Protein AF-C6ZQU9-F1 (afdb_monomer_lite)

Organism: Ochlerotatus triseriatus (NCBI:txid7162)

Radius of gyration: 32.62 Å; chains: 1; bounding box: 79×59×92 Å

Secondary structure (DSSP, 8-state):
-HHHHHHHHHHHHHGGGT----HHHHHHHHHHHHHHHHHHHHHHHHHHHHHHHHHHHHHHHHHHHHHHHHHHHHHHHHHH-TTS---HHHHHHHHHHHHHHHHHHHHHHHHHHHHHHHHIIIIIHHHHHHHHHHHHHHHHHHHTTTSHHHHHHGGGGHHHHHHHHHHHHHHHHHHHHHHHHHHHHHHHHHHHHHHHHHHHHGGGGS-TT-HHHHHHHHHHHHHHHHHHHHHHHGGGHHHHHHHHHHHHHHHHHHHHHHHHHHHHHHHHHHHHHT-

Structure (mmCIF, N/CA/C/O backbone):
data_AF-C6ZQU9-F1
#
_entry.id   AF-C6ZQU9-F1
#
loop_
_atom_site.group_PDB
_atom_site.id
_atom_site.type_symbol
_atom_site.label_atom_id
_atom_site.label_alt_id
_atom_site.label_comp_id
_atom_site.label_asym_id
_atom_site.label_entity_id
_atom_site.label_seq_id
_atom_site.pdbx_PDB_ins_code
_atom_site.Cartn_x
_atom_site.Cartn_y
_atom_site.Cartn_z
_atom_site.occupancy
_atom_site.B_iso_or_equiv
_atom_site.auth_seq_id
_atom_site.auth_comp_id
_atom_site.auth_asym_id
_atom_site.auth_atom_id
_atom_site.pdbx_PDB_model_num
ATOM 1 N N . MET A 1 1 ? -46.127 -43.483 48.209 1.00 42.41 1 MET A N 1
ATOM 2 C CA . MET A 1 1 ? -46.012 -42.694 46.961 1.00 42.41 1 MET A CA 1
ATOM 3 C C . MET A 1 1 ? -46.093 -41.177 47.184 1.00 42.41 1 MET A C 1
ATOM 5 O O . MET A 1 1 ? -45.609 -40.449 46.333 1.00 42.41 1 MET A O 1
ATOM 9 N N . GLU A 1 2 ? -46.556 -40.678 48.338 1.00 40.47 2 GLU A N 1
ATOM 10 C CA . GLU A 1 2 ? -46.664 -39.224 48.602 1.00 40.47 2 GLU A CA 1
ATOM 11 C C . GLU A 1 2 ? -45.340 -38.493 48.907 1.00 40.47 2 GLU A C 1
ATOM 13 O O . GLU A 1 2 ? -45.228 -37.298 48.658 1.00 40.47 2 GLU A O 1
ATOM 18 N N . LYS A 1 3 ? -44.293 -39.185 49.380 1.00 39.16 3 LYS A N 1
ATOM 19 C CA . LYS A 1 3 ? -43.008 -38.532 49.711 1.00 39.16 3 LYS A CA 1
ATOM 20 C C . LYS A 1 3 ? -42.138 -38.180 48.495 1.00 39.16 3 LYS A C 1
ATOM 22 O O . LYS A 1 3 ? -41.316 -37.278 48.595 1.00 39.16 3 LYS A O 1
ATOM 27 N N . LEU A 1 4 ? -42.326 -38.840 47.346 1.00 38.38 4 LEU A N 1
ATOM 28 C CA . LEU A 1 4 ? -41.535 -38.555 46.137 1.00 38.38 4 LEU A CA 1
ATOM 29 C C . LEU A 1 4 ? -42.023 -37.304 45.387 1.00 38.38 4 LEU A C 1
ATOM 31 O O . LEU A 1 4 ? -41.229 -36.637 44.734 1.00 38.38 4 LEU A O 1
ATOM 35 N N . HIS A 1 5 ? -43.311 -36.966 45.501 1.00 34.09 5 HIS A N 1
ATOM 36 C CA . HIS A 1 5 ? -43.886 -35.809 44.807 1.00 34.09 5 HIS A CA 1
ATOM 37 C C . HIS A 1 5 ? -43.575 -34.490 45.531 1.00 34.09 5 HIS A C 1
ATOM 39 O O . HIS A 1 5 ? -43.343 -33.479 44.874 1.00 34.09 5 HIS A O 1
ATOM 45 N N . LEU A 1 6 ? -43.456 -34.506 46.867 1.00 38.72 6 LEU A N 1
ATOM 46 C CA . LEU A 1 6 ? -43.019 -33.326 47.624 1.00 38.72 6 LEU A CA 1
ATOM 47 C C . LEU A 1 6 ? -41.553 -32.963 47.344 1.00 38.72 6 LEU A C 1
ATOM 49 O O . LEU A 1 6 ? -41.235 -31.788 47.220 1.00 38.72 6 LEU A O 1
ATOM 53 N N . ILE A 1 7 ? -40.666 -33.954 47.202 1.00 47.09 7 ILE A N 1
ATOM 54 C CA . ILE A 1 7 ? -39.235 -33.713 46.949 1.00 47.09 7 ILE A CA 1
ATOM 55 C C . ILE A 1 7 ? -39.007 -33.201 45.519 1.00 47.09 7 ILE A C 1
ATOM 57 O O . ILE A 1 7 ? -38.165 -32.333 45.320 1.00 47.09 7 ILE A O 1
ATOM 61 N N . ALA A 1 8 ? -39.795 -33.652 44.537 1.00 43.72 8 ALA A N 1
ATOM 62 C CA . ALA A 1 8 ? -39.733 -33.125 43.172 1.00 43.72 8 ALA A CA 1
ATOM 63 C C . ALA A 1 8 ? -40.262 -31.679 43.071 1.00 43.72 8 ALA A C 1
ATOM 65 O O . ALA A 1 8 ? -39.669 -30.867 42.362 1.00 43.72 8 ALA A O 1
ATOM 66 N N . LEU A 1 9 ? -41.311 -31.317 43.825 1.00 39.75 9 LEU A N 1
ATOM 67 C CA . LEU A 1 9 ? -41.789 -29.928 43.900 1.00 39.75 9 LEU A CA 1
ATOM 68 C C . LEU A 1 9 ? -40.849 -29.009 44.699 1.00 39.75 9 LEU A C 1
ATOM 70 O O . LEU A 1 9 ? -40.669 -27.860 44.312 1.00 39.75 9 LEU A O 1
ATOM 74 N N . LEU A 1 10 ? -40.202 -29.501 45.761 1.00 41.31 10 LEU A N 1
ATOM 75 C CA . LEU A 1 10 ? -39.168 -28.754 46.495 1.00 41.31 10 LEU A CA 1
ATOM 76 C C . LEU A 1 10 ? -37.858 -28.628 45.701 1.00 41.31 10 LEU A C 1
ATOM 78 O O . LEU A 1 10 ? -37.165 -27.622 45.838 1.00 41.31 10 LEU A O 1
ATOM 82 N N . ALA A 1 11 ? -37.539 -29.587 44.826 1.00 40.75 11 ALA A N 1
ATOM 83 C CA . ALA A 1 11 ? -36.436 -29.483 43.870 1.00 40.75 11 ALA A CA 1
ATOM 84 C C . ALA A 1 11 ? -36.749 -28.462 42.763 1.00 40.75 11 ALA A C 1
ATOM 86 O O . ALA A 1 11 ? -35.915 -27.622 42.454 1.00 40.75 11 ALA A O 1
ATOM 87 N N . LEU A 1 12 ? -37.975 -28.436 42.232 1.00 41.38 12 LEU A N 1
ATOM 88 C CA . LEU A 1 12 ? -38.395 -27.411 41.267 1.00 41.38 12 LEU A CA 1
ATOM 89 C C . LEU A 1 12 ? -38.510 -26.013 41.901 1.00 41.38 12 LEU A C 1
ATOM 91 O O . LEU A 1 12 ? -38.207 -25.028 41.236 1.00 41.38 12 LEU A O 1
ATOM 95 N N . ALA A 1 13 ? -38.843 -25.922 43.194 1.00 38.16 13 ALA A N 1
ATOM 96 C CA . ALA A 1 13 ? -38.840 -24.666 43.946 1.00 38.16 13 ALA A CA 1
ATOM 97 C C . ALA A 1 13 ? -37.430 -24.204 44.379 1.00 38.16 13 ALA A C 1
ATOM 99 O O . ALA A 1 13 ? -37.223 -23.012 44.612 1.00 38.16 13 ALA A O 1
ATOM 100 N N . SER A 1 14 ? -36.442 -25.104 44.448 1.00 39.47 14 SER A N 1
ATOM 101 C CA . SER A 1 14 ? -35.031 -24.758 44.716 1.00 39.47 14 SER A CA 1
ATOM 102 C C . SER A 1 14 ? -34.197 -24.551 43.446 1.00 39.47 14 SER A C 1
ATOM 104 O O . SER A 1 14 ? -33.133 -23.938 43.506 1.00 39.47 14 SER A O 1
ATOM 106 N N . VAL A 1 15 ? -34.710 -24.948 42.278 1.00 38.06 15 VAL A N 1
ATOM 107 C CA . VAL A 1 15 ? -34.162 -24.560 40.966 1.00 38.06 15 VAL A CA 1
ATOM 108 C C . VAL A 1 15 ? -34.612 -23.146 40.555 1.00 38.06 15 VAL A C 1
ATOM 110 O O . VAL A 1 15 ? -33.972 -22.521 39.712 1.00 38.06 15 VAL A O 1
ATOM 113 N N . SER A 1 16 ? -35.613 -22.557 41.225 1.00 38.09 16 SER A N 1
ATOM 114 C CA . SER A 1 16 ? -36.056 -21.166 40.988 1.00 38.09 16 SER A CA 1
ATOM 115 C C . SER A 1 16 ? -35.016 -20.079 41.298 1.00 38.09 16 SER A C 1
ATOM 117 O O . SER A 1 16 ? -35.310 -18.903 41.115 1.00 38.09 16 SER A O 1
ATOM 119 N N . VAL A 1 17 ? -33.822 -20.433 41.786 1.00 40.97 17 VAL A N 1
ATOM 120 C CA . VAL A 1 17 ? -32.793 -19.462 42.204 1.00 40.97 17 VAL A CA 1
ATOM 121 C C . VAL A 1 17 ? -31.466 -19.641 41.450 1.00 40.97 17 VAL A C 1
ATOM 123 O O . VAL A 1 17 ? -30.570 -18.817 41.582 1.00 40.97 17 VAL A O 1
ATOM 126 N N . THR A 1 18 ? -31.323 -20.665 40.601 1.00 39.03 18 THR A N 1
ATOM 127 C CA . THR A 1 18 ? -30.064 -20.932 39.865 1.00 39.03 18 THR A CA 1
ATOM 128 C C . THR A 1 18 ? -30.119 -20.637 38.368 1.00 39.03 18 THR A C 1
ATOM 130 O O . THR A 1 18 ? -29.107 -20.755 37.687 1.00 39.03 18 THR A O 1
ATOM 133 N N . LEU A 1 19 ? -31.254 -20.147 37.861 1.00 42.84 19 LEU A N 1
ATOM 134 C CA . LEU A 1 19 ? -31.335 -19.459 36.566 1.00 42.84 19 LEU A CA 1
ATOM 135 C C . LEU A 1 19 ? -31.443 -17.939 36.733 1.00 42.84 19 LEU A C 1
ATOM 137 O O . LEU A 1 19 ? -31.965 -17.242 35.865 1.00 42.84 19 LEU A O 1
ATOM 141 N N . ALA A 1 20 ? -30.867 -17.396 37.808 1.00 44.97 20 ALA A N 1
ATOM 142 C CA . ALA A 1 20 ? -30.172 -16.134 37.632 1.00 44.97 20 ALA A CA 1
ATOM 143 C C . ALA A 1 20 ? -29.056 -16.435 36.622 1.00 44.97 20 ALA A C 1
ATOM 145 O O . ALA A 1 20 ? -27.985 -16.898 37.007 1.00 44.97 20 ALA A O 1
ATOM 146 N N . LEU A 1 21 ? -29.329 -16.260 35.317 1.00 51.91 21 LEU A N 1
ATOM 147 C CA . LEU A 1 21 ? -28.260 -15.949 34.375 1.00 51.91 21 LEU A CA 1
ATOM 148 C C . LEU A 1 21 ? -27.442 -14.899 35.105 1.00 51.91 21 LEU A C 1
ATOM 150 O O . LEU A 1 21 ? -27.986 -13.839 35.422 1.00 51.91 21 LEU A O 1
ATOM 154 N N . ASP A 1 22 ? -26.220 -15.255 35.482 1.00 62.59 22 ASP A N 1
ATOM 155 C CA . ASP A 1 22 ? -25.356 -14.379 36.245 1.00 62.59 22 ASP A CA 1
ATOM 156 C C . ASP A 1 22 ? -25.045 -13.196 35.325 1.00 62.59 22 ASP A C 1
ATOM 158 O O . ASP A 1 22 ? -24.146 -13.231 34.489 1.00 62.59 22 ASP A O 1
ATOM 162 N N . TRP A 1 23 ? -25.919 -12.190 35.350 1.00 63.41 23 TRP A N 1
ATOM 163 C CA . TRP A 1 23 ? -25.916 -11.056 34.433 1.00 63.41 23 TRP A CA 1
ATOM 164 C C . TRP A 1 23 ? -24.636 -10.247 34.639 1.00 63.41 23 TRP A C 1
ATOM 166 O O . TRP A 1 23 ? -24.164 -9.574 33.722 1.00 63.41 23 TRP A O 1
ATOM 176 N N . TYR A 1 24 ? -24.038 -10.364 35.827 1.00 66.81 24 TYR A N 1
ATOM 177 C CA . TYR A 1 24 ? -22.717 -9.858 36.136 1.00 66.81 24 TYR A CA 1
ATOM 178 C C . TYR A 1 24 ? -21.680 -10.576 35.274 1.00 66.81 24 TYR A C 1
ATOM 180 O O . TYR A 1 24 ? -20.931 -9.923 34.551 1.00 66.81 24 TYR A O 1
ATOM 188 N N . ALA A 1 25 ? -21.704 -11.911 35.246 1.00 71.25 25 ALA A N 1
ATOM 189 C CA . ALA A 1 25 ? -20.849 -12.699 34.364 1.00 71.25 25 ALA A CA 1
ATOM 190 C C . ALA A 1 25 ? -21.124 -12.419 32.874 1.00 71.25 25 ALA A C 1
ATOM 192 O O . ALA A 1 25 ? -20.180 -12.305 32.097 1.00 71.25 25 ALA A O 1
ATOM 193 N N . LEU A 1 26 ? -22.386 -12.232 32.465 1.00 71.56 26 LEU A N 1
ATOM 194 C CA . LEU A 1 26 ? -22.748 -11.887 31.082 1.00 71.56 26 LEU A CA 1
ATOM 195 C C . LEU A 1 26 ? -22.224 -10.500 30.675 1.00 71.56 26 LEU A C 1
ATOM 197 O O . LEU A 1 26 ? -21.652 -10.339 29.600 1.00 71.56 26 LEU A O 1
ATOM 201 N N . SER A 1 27 ? -22.400 -9.490 31.529 1.00 70.94 27 SER A N 1
ATOM 202 C CA . SER A 1 27 ? -21.937 -8.123 31.267 1.00 70.94 27 SER A CA 1
ATOM 203 C C . SER A 1 27 ? -20.410 -8.033 31.262 1.00 70.94 27 SER A C 1
ATOM 205 O O . SER A 1 27 ? -19.850 -7.409 30.359 1.00 70.94 27 SER A O 1
ATOM 207 N N . GLN A 1 28 ? -19.727 -8.726 32.180 1.00 75.50 28 GLN A N 1
ATOM 208 C CA . GLN A 1 28 ? -18.269 -8.850 32.160 1.00 75.50 28 GLN A CA 1
ATOM 209 C C . GLN A 1 28 ? -17.763 -9.592 30.925 1.00 75.50 28 GLN A C 1
ATOM 211 O O . GLN A 1 28 ? -16.807 -9.134 30.301 1.00 75.50 28 GLN A O 1
ATOM 216 N N . ALA A 1 29 ? -18.403 -10.697 30.535 1.00 76.50 29 ALA A N 1
ATOM 217 C CA . ALA A 1 29 ? -18.035 -11.431 29.327 1.00 76.50 29 ALA A CA 1
ATOM 218 C C . ALA A 1 29 ? -18.181 -10.553 28.077 1.00 76.50 29 ALA A C 1
ATOM 220 O O . ALA A 1 29 ? -17.281 -10.527 27.239 1.00 76.50 29 ALA A O 1
ATOM 221 N N . ASN A 1 30 ? -19.259 -9.770 27.986 1.00 76.19 30 ASN A N 1
ATOM 222 C CA . ASN A 1 30 ? -19.453 -8.820 26.893 1.00 76.19 30 ASN A CA 1
ATOM 223 C C . ASN A 1 30 ? -18.386 -7.714 26.915 1.00 76.19 30 ASN A C 1
ATOM 225 O O . ASN A 1 30 ? -17.848 -7.366 25.865 1.00 76.19 30 ASN A O 1
ATOM 229 N N . TYR A 1 31 ? -18.030 -7.188 28.095 1.00 76.25 31 TYR A N 1
ATOM 230 C CA . TYR A 1 31 ? -17.000 -6.152 28.225 1.00 76.25 31 TYR A CA 1
ATOM 231 C C . TYR A 1 31 ? -15.634 -6.680 27.770 1.00 76.25 31 TYR A C 1
ATOM 233 O O . TYR A 1 31 ? -14.962 -6.054 26.951 1.00 76.25 31 TYR A O 1
ATOM 241 N N . ALA A 1 32 ? -15.265 -7.881 28.220 1.00 79.75 32 ALA A N 1
ATOM 242 C CA . ALA A 1 32 ? -14.045 -8.561 27.800 1.00 79.75 32 ALA A CA 1
ATOM 243 C C . ALA A 1 32 ? -14.046 -8.878 26.295 1.00 79.75 32 ALA A C 1
ATOM 245 O O . ALA A 1 32 ? -13.026 -8.721 25.626 1.00 79.75 32 ALA A O 1
ATOM 246 N N . ALA A 1 33 ? -15.185 -9.286 25.731 1.00 78.69 33 ALA A N 1
ATOM 247 C CA . ALA A 1 33 ? -15.305 -9.555 24.304 1.00 78.69 33 ALA A CA 1
ATOM 248 C C . ALA A 1 33 ? -15.160 -8.284 23.457 1.00 78.69 33 ALA A C 1
ATOM 250 O O . ALA A 1 33 ? -14.537 -8.326 22.399 1.00 78.69 33 ALA A O 1
ATOM 251 N N . ILE A 1 34 ? -15.668 -7.147 23.935 1.00 76.19 34 ILE A N 1
ATOM 252 C CA . ILE A 1 34 ? -15.500 -5.847 23.275 1.00 76.19 34 ILE A CA 1
ATOM 253 C C . ILE A 1 34 ? -14.059 -5.356 23.389 1.00 76.19 34 ILE A C 1
ATOM 255 O O . ILE A 1 34 ? -13.504 -4.888 22.398 1.00 76.19 34 ILE A O 1
ATOM 259 N N . GLN A 1 35 ? -13.413 -5.524 24.545 1.00 78.50 35 GLN A N 1
ATOM 260 C CA . GLN A 1 35 ? -11.985 -5.233 24.698 1.00 78.50 35 GLN A CA 1
ATOM 261 C C . GLN A 1 35 ? -11.119 -6.094 23.769 1.00 78.50 35 GLN A C 1
ATOM 263 O O . GLN A 1 35 ? -10.216 -5.582 23.108 1.00 78.50 35 GLN A O 1
ATOM 268 N N . ASN A 1 36 ? -11.425 -7.387 23.655 1.00 82.81 36 ASN A N 1
ATOM 269 C CA . ASN A 1 36 ? -10.762 -8.267 22.696 1.00 82.81 36 ASN A CA 1
ATOM 270 C C . ASN A 1 36 ? -11.045 -7.841 21.249 1.00 82.81 36 ASN A C 1
ATOM 272 O O . ASN A 1 36 ? -10.124 -7.796 20.437 1.00 82.81 36 ASN A O 1
ATOM 276 N N . GLY A 1 37 ? -12.286 -7.464 20.935 1.00 77.94 37 GLY A N 1
ATOM 277 C CA . GLY A 1 37 ? -12.668 -6.918 19.634 1.00 77.94 37 GLY A CA 1
ATOM 278 C C . GLY A 1 37 ? -11.923 -5.625 19.288 1.00 77.94 37 GLY A C 1
ATOM 279 O O . GLY A 1 37 ? -11.504 -5.458 18.148 1.00 77.94 37 GLY A O 1
ATOM 280 N N . LEU A 1 38 ? -11.662 -4.749 20.266 1.00 77.62 38 LEU A N 1
ATOM 281 C CA . LEU A 1 38 ? -10.846 -3.541 20.094 1.00 77.62 38 LEU A CA 1
ATOM 282 C C . LEU A 1 38 ? -9.402 -3.882 19.744 1.00 77.62 38 LEU A C 1
ATOM 284 O O . LEU A 1 38 ? -8.843 -3.317 18.806 1.00 77.62 38 LEU A O 1
ATOM 288 N N . ALA A 1 39 ? -8.799 -4.810 20.489 1.00 82.12 39 ALA A N 1
ATOM 289 C CA . ALA A 1 39 ? -7.446 -5.268 20.204 1.00 82.12 39 ALA A CA 1
ATOM 290 C C . ALA A 1 39 ? -7.368 -5.872 18.793 1.00 82.12 39 ALA A C 1
ATOM 292 O O . ALA A 1 39 ? -6.439 -5.583 18.042 1.00 82.12 39 ALA A O 1
ATOM 293 N N . GLN A 1 40 ? -8.381 -6.644 18.397 1.00 82.12 40 GLN A N 1
ATOM 294 C CA . GLN A 1 40 ? -8.478 -7.238 17.066 1.00 82.12 40 GLN A CA 1
ATOM 295 C C . GLN A 1 40 ? -8.711 -6.203 15.957 1.00 82.12 40 GLN A C 1
ATOM 297 O O . GLN A 1 40 ? -8.072 -6.300 14.913 1.00 82.12 40 GLN A O 1
ATOM 302 N N . LEU A 1 41 ? -9.549 -5.186 16.179 1.00 80.06 41 LEU A N 1
ATOM 303 C CA . LEU A 1 41 ? -9.741 -4.057 15.262 1.00 80.06 41 LEU A CA 1
ATOM 304 C C . LEU A 1 41 ? -8.454 -3.260 15.077 1.00 80.06 41 LEU A C 1
ATOM 306 O O . LEU A 1 41 ? -8.058 -2.978 13.949 1.00 80.06 41 LEU A O 1
ATOM 310 N N . ASN A 1 42 ? -7.782 -2.926 16.179 1.00 81.94 42 ASN A N 1
ATOM 311 C CA . ASN A 1 42 ? -6.522 -2.197 16.141 1.00 81.94 42 ASN A CA 1
ATOM 312 C C . ASN A 1 42 ? -5.438 -3.009 15.416 1.00 81.94 42 ASN A C 1
ATOM 314 O O . ASN A 1 42 ? -4.693 -2.463 14.602 1.00 81.94 42 ASN A O 1
ATOM 318 N N . ASN A 1 43 ? -5.396 -4.325 15.642 1.00 83.25 43 ASN A N 1
ATOM 319 C CA . ASN A 1 43 ? -4.509 -5.231 14.918 1.00 83.25 43 ASN A CA 1
ATOM 320 C C . ASN A 1 43 ? -4.858 -5.304 13.426 1.00 83.25 43 ASN A C 1
ATOM 322 O O . ASN A 1 43 ? -3.956 -5.192 12.604 1.00 83.25 43 ASN A O 1
ATOM 326 N N . ALA A 1 44 ? -6.135 -5.440 13.055 1.00 80.75 44 ALA A N 1
ATOM 327 C CA . ALA A 1 44 ? -6.571 -5.486 11.657 1.00 80.75 44 ALA A CA 1
ATOM 328 C C . ALA A 1 44 ? -6.255 -4.176 10.919 1.00 80.75 44 ALA A C 1
ATOM 330 O O . ALA A 1 44 ? -5.743 -4.202 9.801 1.00 80.75 44 ALA A O 1
ATOM 331 N N . ALA A 1 45 ? -6.486 -3.032 11.563 1.00 79.19 45 ALA A N 1
ATOM 332 C CA . ALA A 1 45 ? -6.126 -1.727 11.024 1.00 79.19 45 ALA A CA 1
ATOM 333 C C . ALA A 1 45 ? -4.605 -1.555 10.895 1.00 79.19 45 ALA A C 1
ATOM 335 O O . ALA A 1 45 ? -4.122 -1.058 9.880 1.00 79.19 45 ALA A O 1
ATOM 336 N N . THR A 1 46 ? -3.835 -2.022 11.882 1.00 82.81 46 THR A N 1
ATOM 337 C CA . THR A 1 46 ? -2.366 -2.007 11.828 1.00 82.81 46 THR A CA 1
ATOM 338 C C . THR A 1 46 ? -1.844 -2.891 10.697 1.00 82.81 46 THR A C 1
ATOM 340 O O . THR A 1 46 ? -0.993 -2.449 9.932 1.00 82.81 46 THR A O 1
ATOM 343 N N . GLN A 1 47 ? -2.377 -4.106 10.546 1.00 82.00 47 GLN A N 1
ATOM 344 C CA . GLN A 1 47 ? -2.030 -5.025 9.458 1.00 82.00 47 GLN A CA 1
ATOM 345 C C . GLN A 1 47 ? -2.382 -4.439 8.093 1.00 82.00 47 GLN A C 1
ATOM 347 O O . GLN A 1 47 ? -1.598 -4.548 7.156 1.00 82.00 47 GLN A O 1
ATOM 352 N N . MET A 1 48 ? -3.530 -3.771 7.982 1.00 78.00 48 MET A N 1
ATOM 353 C CA . MET A 1 48 ? -3.893 -3.043 6.774 1.00 78.00 48 MET A CA 1
ATOM 354 C C . MET A 1 48 ? -2.891 -1.921 6.487 1.00 78.00 48 MET A C 1
ATOM 356 O O . MET A 1 48 ? -2.366 -1.866 5.381 1.00 78.00 48 MET A O 1
ATOM 360 N N . ASN A 1 49 ? -2.566 -1.077 7.470 1.00 78.69 49 ASN A N 1
ATOM 361 C CA . ASN A 1 49 ? -1.584 -0.002 7.310 1.00 78.69 49 ASN A CA 1
ATOM 362 C C . ASN A 1 49 ? -0.203 -0.534 6.893 1.00 78.69 49 ASN A C 1
ATOM 364 O O . ASN A 1 49 ? 0.409 -0.008 5.968 1.00 78.69 49 ASN A O 1
ATOM 368 N N . GLN A 1 50 ? 0.259 -1.616 7.522 1.00 82.81 50 GLN A N 1
ATOM 369 C CA . GLN A 1 50 ? 1.502 -2.292 7.152 1.00 82.81 50 GLN A CA 1
ATOM 370 C C . GLN A 1 50 ? 1.443 -2.843 5.727 1.00 82.81 50 GLN A C 1
ATOM 372 O O . GLN A 1 50 ? 2.347 -2.579 4.943 1.00 82.81 50 GLN A O 1
ATOM 377 N N . SER A 1 51 ? 0.362 -3.537 5.362 1.00 80.94 51 SER A N 1
ATOM 378 C CA . SER A 1 51 ? 0.185 -4.064 4.010 1.00 80.94 51 SER A CA 1
ATOM 379 C C . SER A 1 51 ? 0.167 -2.954 2.961 1.00 80.94 51 SER A C 1
ATOM 381 O O . SER A 1 51 ? 0.700 -3.163 1.876 1.00 80.94 51 SER A O 1
ATOM 383 N N . ILE A 1 52 ? -0.442 -1.798 3.246 1.00 75.75 52 ILE A N 1
ATOM 384 C CA . ILE A 1 52 ? -0.459 -0.643 2.336 1.00 75.75 52 ILE A CA 1
ATOM 385 C C . ILE A 1 52 ? 0.962 -0.138 2.106 1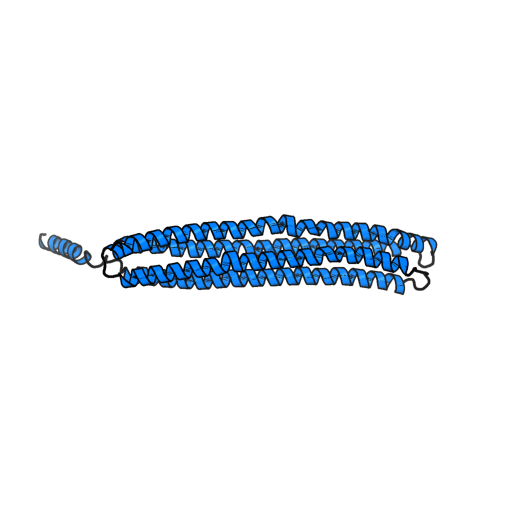.00 75.75 52 ILE A C 1
ATOM 387 O O . ILE A 1 52 ? 1.366 -0.004 0.954 1.00 75.75 52 ILE A O 1
ATOM 391 N N . ILE A 1 53 ? 1.708 0.112 3.187 1.00 80.19 53 ILE A N 1
ATOM 392 C CA . ILE A 1 53 ? 3.091 0.601 3.117 1.00 80.19 53 ILE A CA 1
ATOM 393 C C . ILE A 1 53 ? 3.956 -0.400 2.350 1.00 80.19 53 ILE A C 1
ATOM 395 O O . ILE A 1 53 ? 4.647 -0.026 1.412 1.00 80.19 53 ILE A O 1
ATOM 399 N N . GLU A 1 54 ? 3.842 -1.690 2.665 1.00 84.81 54 GLU A N 1
ATOM 400 C CA . GLU A 1 54 ? 4.584 -2.736 1.964 1.00 84.81 54 GLU A CA 1
ATOM 401 C C . GLU A 1 54 ? 4.252 -2.761 0.464 1.00 84.81 54 GLU A C 1
ATOM 403 O O . GLU A 1 54 ? 5.148 -2.825 -0.374 1.00 84.81 54 GLU A O 1
ATOM 408 N N . GLN A 1 55 ? 2.970 -2.688 0.091 1.00 81.19 55 GLN A N 1
ATOM 409 C CA . GLN A 1 55 ? 2.572 -2.675 -1.318 1.00 81.19 55 GLN A CA 1
ATOM 410 C C . GLN A 1 55 ? 3.037 -1.405 -2.040 1.00 81.19 55 GLN A C 1
ATOM 412 O O . GLN A 1 55 ? 3.450 -1.483 -3.198 1.00 81.19 55 GLN A O 1
ATOM 417 N N . GLN A 1 56 ? 3.009 -0.257 -1.364 1.00 76.62 56 GLN A N 1
ATOM 418 C CA . GLN A 1 56 ? 3.543 1.003 -1.872 1.00 76.62 56 GLN A CA 1
ATOM 419 C C . GLN A 1 56 ? 5.046 0.888 -2.136 1.00 76.62 56 GLN A C 1
ATOM 421 O O . GLN A 1 56 ? 5.483 1.162 -3.252 1.00 76.62 56 GLN A O 1
ATOM 426 N N . ASP A 1 57 ? 5.817 0.425 -1.154 1.00 83.38 57 ASP A N 1
ATOM 427 C CA . ASP A 1 57 ? 7.266 0.259 -1.266 1.00 83.38 57 ASP A CA 1
ATOM 428 C C . ASP A 1 57 ? 7.627 -0.727 -2.378 1.00 83.38 57 ASP A C 1
ATOM 430 O O . ASP A 1 57 ? 8.535 -0.472 -3.167 1.00 83.38 57 ASP A O 1
ATOM 434 N N . ARG A 1 58 ? 6.871 -1.825 -2.517 1.00 85.50 58 ARG A N 1
ATOM 435 C CA . ARG A 1 58 ? 7.038 -2.776 -3.627 1.00 85.50 58 ARG A CA 1
ATOM 436 C C . ARG A 1 58 ? 6.821 -2.110 -4.983 1.00 85.50 58 ARG A C 1
ATOM 438 O O . ARG A 1 58 ? 7.626 -2.314 -5.892 1.00 85.50 58 ARG A O 1
ATOM 445 N N . VAL A 1 59 ? 5.745 -1.335 -5.134 1.00 78.62 59 VAL A N 1
ATOM 446 C CA . VAL A 1 59 ? 5.441 -0.627 -6.386 1.00 78.62 59 VAL A CA 1
ATOM 447 C C . VAL A 1 59 ? 6.514 0.422 -6.681 1.00 78.62 59 VAL A C 1
ATOM 449 O O . VAL A 1 59 ? 6.980 0.463 -7.813 1.00 78.62 59 VAL A O 1
ATOM 452 N N . LEU A 1 60 ? 6.960 1.199 -5.687 1.00 77.94 60 LEU A N 1
ATOM 453 C CA . LEU A 1 60 ? 8.054 2.172 -5.821 1.00 77.94 60 LEU A CA 1
ATOM 454 C C . LEU A 1 60 ? 9.395 1.502 -6.163 1.00 77.94 60 LEU A C 1
ATOM 456 O O . LEU A 1 60 ? 10.129 1.993 -7.012 1.00 77.94 60 LEU A O 1
ATOM 460 N N . ALA A 1 61 ? 9.708 0.348 -5.581 1.00 83.50 61 ALA A N 1
ATOM 461 C CA . ALA A 1 61 ? 10.937 -0.377 -5.896 1.00 83.50 61 ALA A CA 1
ATOM 462 C C . ALA A 1 61 ? 10.925 -0.949 -7.324 1.00 83.50 61 ALA A C 1
ATOM 464 O O . ALA A 1 61 ? 11.892 -0.786 -8.066 1.00 83.50 61 ALA A O 1
ATOM 465 N N . GLY A 1 62 ? 9.817 -1.574 -7.749 1.00 80.44 62 GLY A N 1
ATOM 466 C CA . GLY A 1 62 ? 9.666 -2.077 -9.125 1.00 80.44 62 GLY A CA 1
ATOM 467 C C . GLY A 1 62 ? 9.745 -0.971 -10.181 1.00 80.44 62 GLY A C 1
ATOM 468 O O . GLY A 1 62 ? 10.044 -1.214 -11.350 1.00 80.44 62 GLY A O 1
ATOM 469 N N . LEU A 1 63 ? 9.504 0.257 -9.746 1.00 74.88 63 LEU A N 1
ATOM 470 C CA . LEU A 1 63 ? 9.574 1.454 -10.544 1.00 74.88 63 LEU A CA 1
ATOM 471 C C . LEU A 1 63 ? 10.972 1.999 -10.749 1.00 74.88 63 LEU A C 1
ATOM 473 O O . LEU A 1 63 ? 11.346 2.348 -11.867 1.00 74.88 63 LEU A O 1
ATOM 477 N N . ASP A 1 64 ? 11.717 2.101 -9.657 1.00 78.56 64 ASP A N 1
ATOM 478 C CA . ASP A 1 64 ? 13.100 2.533 -9.699 1.00 78.56 64 ASP A CA 1
ATOM 479 C C . ASP A 1 64 ? 13.927 1.511 -10.484 1.00 78.56 64 ASP A C 1
ATOM 481 O O . ASP A 1 64 ? 14.791 1.898 -11.262 1.00 78.56 64 ASP A O 1
ATOM 485 N N . ASP A 1 65 ? 13.568 0.228 -10.405 1.00 82.31 65 ASP A N 1
ATOM 486 C CA . ASP A 1 65 ? 14.124 -0.831 -11.249 1.00 82.31 65 ASP A CA 1
ATOM 487 C C . ASP A 1 65 ? 13.797 -0.655 -12.748 1.00 82.31 65 ASP A C 1
ATOM 489 O O . ASP A 1 65 ? 14.659 -0.865 -13.606 1.00 82.31 65 ASP A O 1
ATOM 493 N N . LEU A 1 66 ? 12.576 -0.229 -13.100 1.00 76.12 66 LEU A N 1
ATOM 494 C CA . LEU A 1 66 ? 12.226 0.103 -14.488 1.00 76.12 66 LEU A CA 1
ATOM 495 C C . LEU A 1 66 ? 13.028 1.317 -14.994 1.00 76.12 66 LEU A C 1
ATOM 497 O O . LEU A 1 66 ? 13.572 1.260 -16.098 1.00 76.12 66 LEU A O 1
ATOM 501 N N . ASP A 1 67 ? 13.129 2.390 -14.201 1.00 72.94 67 ASP A N 1
ATOM 502 C CA . ASP A 1 67 ? 13.923 3.584 -14.543 1.00 72.94 67 ASP A CA 1
ATOM 503 C C . ASP A 1 67 ? 15.412 3.237 -14.704 1.00 72.94 67 ASP A C 1
ATOM 505 O O . ASP A 1 67 ? 16.032 3.584 -15.711 1.00 72.94 67 ASP A O 1
ATOM 509 N N . ASP A 1 68 ? 15.980 2.472 -13.771 1.00 78.75 68 ASP A N 1
ATOM 510 C CA . ASP A 1 68 ? 17.372 2.023 -13.824 1.00 78.75 68 ASP A CA 1
ATOM 511 C C . ASP A 1 68 ? 17.645 1.121 -15.038 1.00 78.75 68 ASP A C 1
ATOM 513 O O . ASP A 1 68 ? 18.616 1.343 -15.767 1.00 78.75 68 ASP A O 1
ATOM 517 N N . THR A 1 69 ? 16.752 0.167 -15.332 1.00 77.56 69 THR A N 1
ATOM 518 C CA . THR A 1 69 ? 16.844 -0.691 -16.528 1.00 77.56 69 THR A CA 1
ATOM 519 C C . THR A 1 69 ? 16.919 0.151 -17.799 1.00 77.56 69 THR A C 1
ATOM 521 O O . THR A 1 69 ? 17.747 -0.105 -18.678 1.00 77.56 69 THR A O 1
ATOM 524 N N . ILE A 1 70 ? 16.083 1.183 -17.897 1.00 69.50 70 ILE A N 1
ATOM 525 C CA . ILE A 1 70 ? 16.052 2.083 -19.046 1.00 69.50 70 ILE A CA 1
ATOM 526 C C . ILE A 1 70 ? 17.332 2.930 -19.121 1.00 69.50 70 ILE A C 1
ATOM 528 O O . ILE A 1 70 ? 17.939 3.032 -20.188 1.00 69.50 70 ILE A O 1
ATOM 532 N N . ARG A 1 71 ? 17.790 3.517 -18.011 1.00 70.88 71 ARG A N 1
ATOM 533 C CA . ARG A 1 71 ? 19.020 4.330 -17.988 1.00 70.88 71 ARG A CA 1
ATOM 534 C C . ARG A 1 71 ? 20.250 3.512 -18.366 1.00 70.88 71 ARG A C 1
ATOM 536 O O . ARG A 1 71 ? 21.023 3.933 -19.228 1.00 70.88 71 ARG A O 1
ATOM 543 N N . LYS A 1 72 ? 20.411 2.325 -17.775 1.00 72.31 72 LYS A N 1
ATOM 544 C CA . LYS A 1 72 ? 21.499 1.389 -18.102 1.00 72.31 72 LYS A CA 1
ATOM 545 C C . LYS A 1 72 ? 21.464 0.980 -19.565 1.00 72.31 72 LYS A C 1
ATOM 547 O O . LYS A 1 72 ? 22.505 0.934 -20.211 1.00 72.31 72 LYS A O 1
ATOM 552 N N . SER A 1 73 ? 20.272 0.745 -20.095 1.00 70.44 73 SER A N 1
ATOM 553 C CA . SER A 1 73 ? 20.073 0.412 -21.500 1.00 70.44 73 SER A CA 1
ATOM 554 C C . SER A 1 73 ? 20.553 1.506 -22.459 1.00 70.44 73 SER A C 1
ATOM 556 O O . SER A 1 73 ? 21.193 1.205 -23.463 1.00 70.44 73 SER A O 1
ATOM 558 N N . LEU A 1 74 ? 20.298 2.779 -22.143 1.00 67.25 74 LEU A N 1
ATOM 559 C CA . LEU A 1 74 ? 20.780 3.906 -22.949 1.00 67.25 74 LEU A CA 1
ATOM 560 C C . LEU A 1 74 ? 22.297 4.087 -22.858 1.00 67.25 74 LEU A C 1
ATOM 562 O O . LEU A 1 74 ? 22.942 4.374 -23.864 1.00 67.25 74 LEU A O 1
ATOM 566 N N . LEU A 1 75 ? 22.876 3.885 -21.673 1.00 68.00 75 LEU A N 1
ATOM 567 C CA . LEU A 1 75 ? 24.329 3.905 -21.493 1.00 68.00 75 LEU A CA 1
ATOM 568 C C . LEU A 1 75 ? 25.008 2.762 -22.264 1.00 68.00 75 LEU A C 1
ATOM 570 O O . LEU A 1 75 ? 26.046 2.972 -22.890 1.00 68.00 75 LEU A O 1
ATOM 574 N N . LEU A 1 76 ? 24.401 1.571 -22.276 1.00 68.38 76 LEU A N 1
ATOM 575 C CA . LEU A 1 76 ? 24.878 0.412 -23.036 1.00 68.38 76 LEU A CA 1
ATOM 576 C C . LEU A 1 76 ? 24.960 0.689 -24.541 1.00 68.38 76 LEU A C 1
ATOM 578 O O . LEU A 1 76 ? 25.939 0.284 -25.164 1.00 68.38 76 LEU A O 1
ATOM 582 N N . LEU A 1 77 ? 24.000 1.425 -25.113 1.00 67.00 77 LEU A N 1
ATOM 583 C CA . LEU A 1 77 ? 24.053 1.847 -26.521 1.00 67.00 77 LEU A CA 1
ATOM 584 C C . LEU A 1 77 ? 25.301 2.690 -26.824 1.00 67.00 77 LEU A C 1
ATOM 586 O O . LEU A 1 77 ? 25.925 2.516 -27.869 1.00 67.00 77 LEU A O 1
ATOM 590 N N . TRP A 1 78 ? 25.684 3.577 -25.903 1.00 63.12 78 TRP A N 1
ATOM 591 C CA . TRP A 1 78 ? 26.845 4.456 -26.058 1.00 63.12 78 TRP A CA 1
ATOM 592 C C . TRP A 1 78 ? 28.168 3.683 -25.970 1.00 63.12 78 TRP A C 1
ATOM 594 O O . TRP A 1 78 ? 29.089 3.925 -26.748 1.00 63.12 78 TRP A O 1
ATOM 604 N N . VAL A 1 79 ? 28.237 2.701 -25.065 1.00 66.88 79 VAL A N 1
ATOM 605 C CA . VAL A 1 79 ? 29.420 1.844 -24.879 1.00 66.88 79 VAL A CA 1
ATOM 606 C C . VAL A 1 79 ? 29.591 0.845 -26.023 1.00 66.88 79 VAL A C 1
ATOM 608 O O . VAL A 1 79 ? 30.716 0.597 -26.449 1.00 66.88 79 VAL A O 1
ATOM 611 N N . GLN A 1 80 ? 28.501 0.262 -26.530 1.00 67.81 80 GLN A N 1
ATOM 612 C CA . GLN A 1 80 ? 28.572 -0.715 -27.620 1.00 67.81 80 GLN A CA 1
ATOM 613 C C . GLN A 1 80 ? 28.891 -0.073 -28.976 1.00 67.81 80 GLN A C 1
ATOM 615 O O . GLN A 1 80 ? 29.443 -0.746 -29.845 1.00 67.81 80 GLN A O 1
ATOM 620 N N . TYR A 1 81 ? 28.587 1.217 -29.157 1.00 66.94 81 TYR A N 1
ATOM 621 C CA . TYR A 1 81 ? 28.773 1.908 -30.433 1.00 66.94 81 TYR A CA 1
ATOM 622 C C . TYR A 1 81 ? 29.430 3.294 -30.277 1.00 66.94 81 TYR A C 1
ATOM 624 O O . TYR A 1 81 ? 28.847 4.309 -30.668 1.00 66.94 81 TYR A O 1
ATOM 632 N N . PRO A 1 82 ? 30.678 3.357 -29.776 1.00 60.50 82 PRO A N 1
ATOM 633 C CA . PRO A 1 82 ? 31.370 4.612 -29.456 1.00 60.50 82 PRO A CA 1
ATOM 634 C C . PRO A 1 82 ? 31.678 5.484 -30.685 1.00 60.50 82 PRO A C 1
ATOM 636 O O . PRO A 1 82 ? 31.943 6.674 -30.553 1.00 60.50 82 PRO A O 1
ATOM 639 N N . ASN A 1 83 ? 31.626 4.904 -31.888 1.00 60.78 83 ASN A N 1
ATOM 640 C CA . ASN A 1 83 ? 31.895 5.596 -33.153 1.00 60.78 83 ASN A CA 1
ATOM 641 C C . ASN A 1 83 ? 30.652 6.277 -33.750 1.00 60.78 83 ASN A C 1
ATOM 643 O O . ASN A 1 83 ? 30.740 6.905 -34.806 1.00 60.78 83 ASN A O 1
ATOM 647 N N . LEU A 1 84 ? 29.484 6.133 -33.119 1.00 61.03 84 LEU A N 1
ATOM 648 C CA . LEU A 1 84 ? 28.284 6.847 -33.534 1.00 61.03 84 LEU A CA 1
ATOM 649 C C . LEU A 1 84 ? 28.282 8.243 -32.940 1.00 61.03 84 LEU A C 1
ATOM 651 O O . LEU A 1 84 ? 28.359 8.428 -31.728 1.00 61.03 84 LEU A O 1
ATOM 655 N N . ASN A 1 85 ? 28.096 9.229 -33.810 1.00 61.34 85 ASN A N 1
ATOM 656 C CA . ASN A 1 85 ? 27.897 10.613 -33.413 1.00 61.34 85 ASN A CA 1
ATOM 657 C C . ASN A 1 85 ? 26.450 10.803 -32.916 1.00 61.34 85 ASN A C 1
ATOM 659 O O . ASN A 1 85 ? 25.628 11.441 -33.575 1.00 61.34 85 ASN A O 1
ATOM 663 N N . ILE A 1 86 ? 26.107 10.153 -31.797 1.00 64.38 86 ILE A N 1
ATOM 664 C CA . ILE A 1 86 ? 24.803 10.312 -31.149 1.00 64.38 86 ILE A CA 1
ATOM 665 C C . ILE A 1 86 ? 24.727 11.749 -30.643 1.00 64.38 86 ILE A C 1
ATOM 667 O O . ILE A 1 86 ? 25.496 12.160 -29.775 1.00 64.38 86 ILE A O 1
ATOM 671 N N . THR A 1 87 ? 23.803 12.525 -31.200 1.00 66.62 87 THR A N 1
ATOM 672 C CA . THR A 1 87 ? 23.664 13.934 -30.829 1.00 66.62 87 THR A CA 1
ATOM 673 C C . THR A 1 87 ? 23.100 14.069 -29.416 1.00 66.62 87 THR A C 1
ATOM 675 O O . THR A 1 87 ? 22.281 13.262 -28.962 1.00 66.62 87 THR A O 1
ATOM 678 N N . MET A 1 88 ? 23.500 15.133 -28.715 1.00 65.75 88 MET A N 1
ATOM 679 C CA . MET A 1 88 ? 22.992 15.426 -27.372 1.00 65.75 88 MET A CA 1
ATOM 680 C C . MET A 1 88 ? 21.462 15.593 -27.353 1.00 65.75 88 MET A C 1
ATOM 682 O O . MET A 1 88 ? 20.808 15.213 -26.381 1.00 65.75 88 MET A O 1
ATOM 686 N N . ASP A 1 89 ? 20.883 16.072 -28.456 1.00 68.81 89 ASP A N 1
ATOM 687 C CA . ASP A 1 89 ? 19.438 16.224 -28.633 1.00 68.81 89 ASP A CA 1
ATOM 688 C C . ASP A 1 89 ? 18.702 14.882 -28.732 1.00 68.81 89 ASP A C 1
ATOM 690 O O . ASP A 1 89 ? 17.633 14.727 -28.140 1.00 68.81 89 ASP A O 1
ATOM 694 N N . GLN A 1 90 ? 19.270 13.876 -29.408 1.00 66.88 90 GLN A N 1
ATOM 695 C CA . GLN A 1 90 ? 18.696 12.522 -29.451 1.00 66.88 90 GLN A CA 1
ATOM 696 C C . GLN A 1 90 ? 18.679 11.878 -28.060 1.00 66.88 90 GLN A C 1
ATOM 698 O O . GLN A 1 90 ? 17.670 11.289 -27.658 1.00 66.88 90 GLN A O 1
ATOM 703 N N . MET A 1 91 ? 19.756 12.044 -27.288 1.00 66.94 91 MET A N 1
ATOM 704 C CA . MET A 1 91 ? 19.816 11.560 -25.905 1.00 66.94 91 MET A CA 1
ATOM 705 C C . MET A 1 91 ? 18.820 12.292 -25.007 1.00 66.94 91 MET A C 1
ATOM 707 O O . MET A 1 91 ? 18.077 11.654 -24.262 1.00 66.94 91 MET A O 1
ATOM 711 N N . ARG A 1 92 ? 18.742 13.622 -25.117 1.00 69.56 92 ARG A N 1
ATOM 712 C CA . ARG A 1 92 ? 17.804 14.438 -24.341 1.00 69.56 92 ARG A CA 1
ATOM 713 C C . ARG A 1 92 ? 16.350 14.112 -24.673 1.00 69.56 92 ARG A C 1
ATOM 715 O O . ARG A 1 92 ? 15.541 13.995 -23.760 1.00 69.56 92 ARG A O 1
ATOM 722 N N . ASN A 1 93 ? 16.007 13.927 -25.946 1.00 70.38 93 ASN A N 1
ATOM 723 C CA . ASN A 1 93 ? 14.655 13.540 -26.352 1.00 70.38 93 ASN A CA 1
ATOM 724 C C . ASN A 1 93 ? 14.282 12.158 -25.823 1.00 70.38 93 ASN A C 1
ATOM 726 O O . ASN A 1 93 ? 13.169 11.974 -25.333 1.00 70.38 93 ASN A O 1
ATOM 730 N N . THR A 1 94 ? 15.225 11.219 -25.853 1.00 65.50 94 THR A N 1
ATOM 731 C CA . THR A 1 94 ? 15.030 9.882 -25.294 1.00 65.50 94 THR A CA 1
ATOM 732 C C . THR A 1 94 ? 14.809 9.943 -23.780 1.00 65.50 94 THR A C 1
ATOM 734 O O . THR A 1 94 ? 13.795 9.447 -23.289 1.00 65.50 94 THR A O 1
ATOM 737 N N . ALA A 1 95 ? 15.674 10.657 -23.051 1.00 66.44 95 ALA A N 1
ATOM 738 C CA . ALA A 1 95 ? 15.533 10.899 -21.614 1.00 66.44 95 ALA A CA 1
ATOM 739 C C . ALA A 1 95 ? 14.224 11.630 -21.258 1.00 66.44 95 ALA A C 1
ATOM 741 O O . ALA A 1 95 ? 13.579 11.306 -20.264 1.00 66.44 95 ALA A O 1
ATOM 742 N N . ASN A 1 96 ? 13.778 12.574 -22.089 1.00 68.69 96 ASN A N 1
ATOM 743 C CA . ASN A 1 96 ? 12.520 13.291 -21.892 1.00 68.69 96 ASN A CA 1
ATOM 744 C C . ASN A 1 96 ? 11.290 12.391 -22.045 1.00 68.69 96 ASN A C 1
ATOM 746 O O . ASN A 1 96 ? 10.343 12.548 -21.276 1.00 68.69 96 ASN A O 1
ATOM 750 N N . GLN A 1 97 ? 11.271 11.454 -23.003 1.00 67.56 97 GLN A N 1
ATOM 751 C CA . GLN A 1 97 ? 10.159 10.497 -23.083 1.00 67.56 97 GLN A CA 1
ATOM 752 C C . GLN A 1 97 ? 10.113 9.621 -21.830 1.00 67.56 97 GLN A C 1
ATOM 754 O O . GLN A 1 97 ? 9.038 9.345 -21.322 1.00 67.56 97 GLN A O 1
ATOM 759 N N . ILE A 1 98 ? 11.262 9.271 -21.261 1.00 60.50 98 ILE A N 1
ATOM 760 C CA . ILE A 1 98 ? 11.342 8.479 -20.028 1.00 60.50 98 ILE A CA 1
ATOM 761 C C . ILE A 1 98 ? 10.885 9.297 -18.813 1.00 60.50 98 ILE A C 1
ATOM 763 O O . ILE A 1 98 ? 10.117 8.802 -17.994 1.00 60.50 98 ILE A O 1
ATOM 767 N N . ASN A 1 99 ? 11.238 10.584 -18.745 1.00 62.41 99 ASN A N 1
ATOM 768 C CA . ASN A 1 99 ? 10.740 11.496 -17.711 1.00 62.41 99 ASN A CA 1
ATOM 769 C C . ASN A 1 99 ? 9.217 11.689 -17.751 1.00 62.41 99 ASN A C 1
ATOM 771 O O . ASN A 1 99 ? 8.634 11.992 -16.718 1.00 62.41 99 ASN A O 1
ATOM 775 N N . LYS A 1 100 ? 8.532 11.480 -18.883 1.00 62.66 100 LYS A N 1
ATOM 776 C CA . LYS A 1 100 ? 7.053 11.485 -18.901 1.00 62.66 100 LYS A CA 1
ATOM 777 C C . LYS A 1 100 ? 6.450 10.323 -18.122 1.00 62.66 100 LYS A C 1
ATOM 779 O O . LYS A 1 100 ? 5.347 10.449 -17.602 1.00 62.66 100 LYS A O 1
ATOM 784 N N . ALA A 1 101 ? 7.187 9.226 -17.983 1.00 56.66 101 ALA A N 1
ATOM 785 C CA . ALA A 1 101 ? 6.827 8.165 -17.064 1.00 56.66 101 ALA A CA 1
ATOM 786 C C . ALA A 1 101 ? 6.842 8.691 -15.605 1.00 56.66 101 ALA A C 1
ATOM 788 O O . ALA A 1 101 ? 6.046 8.269 -14.786 1.00 56.66 101 ALA A O 1
ATOM 789 N N . ALA A 1 102 ? 7.619 9.721 -15.256 1.00 56.50 102 ALA A N 1
ATOM 790 C CA . ALA A 1 102 ? 7.629 10.246 -13.888 1.00 56.50 102 ALA A CA 1
ATOM 791 C C . ALA A 1 102 ? 6.261 10.769 -13.382 1.00 56.50 102 ALA A C 1
ATOM 793 O O . ALA A 1 102 ? 6.028 10.759 -12.173 1.00 56.50 102 ALA A O 1
ATOM 794 N N . ASN A 1 103 ? 5.331 11.147 -14.272 1.00 59.69 103 ASN A N 1
ATOM 795 C CA . ASN A 1 103 ? 3.976 11.557 -13.880 1.00 59.69 103 ASN A CA 1
ATOM 796 C C . ASN A 1 103 ? 3.198 10.434 -13.178 1.00 59.69 103 ASN A C 1
ATOM 798 O O . ASN A 1 103 ? 2.489 10.711 -12.210 1.00 59.69 103 ASN A O 1
ATOM 802 N N . TYR A 1 104 ? 3.397 9.164 -13.554 1.00 58.97 104 TYR A N 1
ATOM 803 C CA . TYR A 1 104 ? 2.723 8.057 -12.871 1.00 58.97 104 TYR A CA 1
ATOM 804 C C . TYR A 1 104 ? 3.233 7.904 -11.413 1.00 58.97 104 TYR A C 1
ATOM 806 O O . TYR A 1 104 ? 2.467 7.448 -10.562 1.00 58.97 104 TYR A O 1
ATOM 814 N N . LYS A 1 105 ? 4.489 8.297 -11.082 1.00 65.12 105 LYS A N 1
ATOM 815 C CA . LYS A 1 105 ? 5.045 8.198 -9.705 1.00 65.12 105 LYS A CA 1
ATOM 816 C C . LYS A 1 105 ? 4.206 9.027 -8.733 1.00 65.12 105 LYS A C 1
ATOM 818 O O . LYS A 1 105 ? 3.868 8.578 -7.641 1.00 65.12 105 LYS A O 1
ATOM 823 N N . TRP A 1 106 ? 3.861 10.237 -9.168 1.00 69.00 106 TRP A N 1
ATOM 824 C CA . TRP A 1 106 ? 3.046 11.181 -8.413 1.00 69.00 106 TRP A CA 1
ATOM 825 C C . TRP A 1 106 ? 1.629 10.643 -8.181 1.00 69.00 106 TRP A C 1
ATOM 827 O O . TRP A 1 106 ? 1.116 10.724 -7.068 1.00 69.00 106 TRP A O 1
ATOM 837 N N . TYR A 1 107 ? 1.027 10.004 -9.189 1.00 66.44 107 TYR A N 1
ATOM 838 C CA . TYR A 1 107 ? -0.283 9.366 -9.036 1.00 66.44 107 TYR A CA 1
ATOM 839 C C . TYR A 1 107 ? -0.267 8.205 -8.036 1.00 66.44 107 TYR A C 1
ATOM 841 O O . TYR A 1 107 ? -1.166 8.120 -7.203 1.00 66.44 107 TYR A O 1
ATOM 849 N N . VAL A 1 108 ? 0.749 7.335 -8.073 1.00 65.44 108 VAL A N 1
ATOM 850 C CA . VAL A 1 108 ? 0.880 6.232 -7.102 1.00 65.44 108 VAL A CA 1
ATOM 851 C C . VAL A 1 108 ? 1.022 6.770 -5.675 1.00 65.44 108 VAL A C 1
ATOM 853 O O . VAL A 1 108 ? 0.348 6.272 -4.774 1.00 65.44 108 VAL A O 1
ATOM 856 N N . ALA A 1 109 ? 1.841 7.809 -5.474 1.00 69.44 109 ALA A N 1
ATOM 857 C CA . ALA A 1 109 ? 2.022 8.444 -4.169 1.00 69.44 109 ALA A CA 1
ATOM 858 C C . ALA A 1 109 ? 0.719 9.066 -3.640 1.00 69.44 109 ALA A C 1
ATOM 860 O O . ALA A 1 109 ? 0.305 8.759 -2.525 1.00 69.44 109 ALA A O 1
ATOM 861 N N . ASN A 1 110 ? 0.016 9.846 -4.467 1.00 70.50 110 ASN A N 1
ATOM 862 C CA . ASN A 1 110 ? -1.255 10.455 -4.072 1.00 70.50 110 ASN A CA 1
ATOM 863 C C . ASN A 1 110 ? -2.318 9.421 -3.712 1.00 70.50 110 ASN A C 1
ATOM 865 O O . ASN A 1 110 ? -3.055 9.615 -2.754 1.00 70.50 110 ASN A O 1
ATOM 869 N N . ILE A 1 111 ? -2.416 8.324 -4.468 1.00 66.25 111 ILE A N 1
ATOM 870 C CA . ILE A 1 111 ? -3.403 7.280 -4.183 1.00 66.25 111 ILE A CA 1
ATOM 871 C C . ILE A 1 111 ? -3.082 6.575 -2.859 1.00 66.25 111 ILE A C 1
ATOM 873 O O . ILE A 1 111 ? -3.999 6.285 -2.090 1.00 66.25 111 ILE A O 1
ATOM 877 N N . ALA A 1 112 ? -1.802 6.320 -2.577 1.00 68.56 112 ALA A N 1
ATOM 878 C CA . ALA A 1 112 ? -1.373 5.737 -1.309 1.00 68.56 112 ALA A CA 1
ATOM 879 C C . ALA A 1 112 ? -1.700 6.659 -0.123 1.00 68.56 112 ALA A C 1
ATOM 881 O O . ALA A 1 112 ? -2.259 6.195 0.874 1.00 68.56 112 ALA A O 1
ATOM 882 N N . ASP A 1 113 ? -1.434 7.959 -0.255 1.00 73.94 113 ASP A N 1
ATOM 883 C CA . ASP A 1 113 ? -1.731 8.949 0.782 1.00 73.94 113 ASP A CA 1
ATOM 884 C C . ASP A 1 113 ? -3.239 9.101 1.021 1.00 73.94 113 ASP A C 1
ATOM 886 O O . ASP A 1 113 ? -3.694 9.011 2.165 1.00 73.94 113 ASP A O 1
ATOM 890 N N . ASP A 1 114 ? -4.036 9.217 -0.045 1.00 69.69 114 ASP A N 1
ATOM 891 C CA . ASP A 1 114 ? -5.502 9.257 0.022 1.00 69.69 114 ASP A CA 1
ATOM 892 C C . ASP A 1 114 ? -6.080 8.016 0.714 1.00 69.69 114 ASP A C 1
ATOM 894 O O . ASP A 1 114 ? -7.066 8.089 1.459 1.00 69.69 114 ASP A O 1
ATOM 898 N N . TYR A 1 115 ? -5.489 6.852 0.444 1.00 68.25 115 TYR A N 1
ATOM 899 C CA . TYR A 1 115 ? -5.937 5.585 0.998 1.00 68.25 115 TYR A CA 1
ATOM 900 C C . TYR A 1 115 ? -5.568 5.461 2.483 1.00 68.25 115 TYR A C 1
ATOM 902 O O . TYR A 1 115 ? -6.436 5.171 3.311 1.00 68.25 115 TYR A O 1
ATOM 910 N N . LYS A 1 116 ? -4.324 5.791 2.851 1.00 74.00 116 LYS A N 1
ATOM 911 C CA . LYS A 1 116 ? -3.851 5.837 4.243 1.00 74.00 116 LYS A CA 1
ATOM 912 C C . LYS A 1 116 ? -4.664 6.815 5.089 1.00 74.00 116 LYS A C 1
ATOM 914 O O . LYS A 1 116 ? -5.066 6.488 6.211 1.00 74.00 116 LYS A O 1
ATOM 919 N N . GLN A 1 117 ? -4.941 7.997 4.544 1.00 74.06 117 GLN A N 1
ATOM 920 C CA . GLN A 1 117 ? -5.759 9.000 5.210 1.00 74.06 117 GLN A CA 1
ATOM 921 C C . GLN A 1 117 ? -7.198 8.506 5.385 1.00 74.06 117 GLN A C 1
ATOM 923 O O . GLN A 1 117 ? -7.761 8.660 6.466 1.00 74.06 117 GLN A O 1
ATOM 928 N N . SER A 1 118 ? -7.781 7.857 4.370 1.00 69.06 118 SER A N 1
ATOM 929 C CA . SER A 1 118 ? -9.136 7.311 4.468 1.00 69.06 118 SER A CA 1
ATOM 930 C C . SER A 1 118 ? -9.246 6.212 5.525 1.00 69.06 118 SER A C 1
ATOM 932 O O . SER A 1 118 ? -10.186 6.229 6.312 1.00 69.06 118 SER A O 1
ATOM 934 N N . VAL A 1 119 ? -8.291 5.283 5.594 1.00 70.50 119 VAL A N 1
ATOM 935 C CA . VAL A 1 119 ? -8.297 4.223 6.618 1.00 70.50 119 VAL A CA 1
ATOM 936 C C . VAL A 1 119 ? -8.129 4.817 8.017 1.00 70.50 119 VAL A C 1
ATOM 938 O O . VAL A 1 119 ? -8.877 4.488 8.934 1.00 70.50 119 VAL A O 1
ATOM 941 N N . THR A 1 120 ? -7.199 5.752 8.194 1.00 73.00 120 THR A N 1
ATOM 942 C CA . THR A 1 120 ? -6.958 6.358 9.512 1.00 73.00 120 THR A CA 1
ATOM 943 C C . THR A 1 120 ? -8.162 7.186 9.973 1.00 73.00 120 THR A C 1
ATOM 945 O O . THR A 1 120 ? -8.677 6.992 11.075 1.00 73.00 120 THR A O 1
ATOM 948 N N . ASN A 1 121 ? -8.659 8.073 9.109 1.00 72.56 121 ASN A N 1
ATOM 949 C CA . ASN A 1 121 ? -9.659 9.069 9.489 1.00 72.56 121 ASN A CA 1
ATOM 950 C C . ASN A 1 121 ? -11.092 8.551 9.426 1.00 72.56 121 ASN A C 1
ATOM 952 O O . ASN A 1 121 ? -11.912 8.977 10.231 1.00 72.56 121 ASN A O 1
ATOM 956 N N . ASN A 1 122 ? -11.402 7.654 8.488 1.00 69.69 122 ASN A N 1
ATOM 957 C CA . ASN A 1 122 ? -12.764 7.148 8.320 1.00 69.69 122 ASN A CA 1
ATOM 958 C C . ASN A 1 122 ? -12.968 5.791 8.988 1.00 69.69 122 ASN A C 1
ATOM 960 O O . ASN A 1 122 ? -14.112 5.402 9.168 1.00 69.69 122 ASN A O 1
ATOM 964 N N . VAL A 1 123 ? -11.897 5.078 9.358 1.00 72.00 123 VAL A N 1
ATOM 965 C CA . VAL A 1 123 ? -12.009 3.729 9.928 1.00 72.00 123 VAL A CA 1
ATOM 966 C C . VAL A 1 123 ? -11.446 3.644 11.328 1.00 72.00 123 VAL A C 1
ATOM 968 O O . VAL A 1 123 ? -12.196 3.362 12.256 1.00 72.00 123 VAL A O 1
ATOM 971 N N . MET A 1 124 ? -10.158 3.928 11.517 1.00 74.06 124 MET A N 1
ATOM 972 C CA . MET A 1 124 ? -9.538 3.781 12.836 1.00 74.06 124 MET A CA 1
ATOM 973 C C . MET A 1 124 ? -10.155 4.720 13.873 1.00 74.06 124 MET A C 1
ATOM 975 O O . MET A 1 124 ? -10.587 4.262 14.928 1.00 74.06 124 MET A O 1
ATOM 979 N N . ILE A 1 125 ? -10.219 6.020 13.573 1.00 75.75 125 ILE A N 1
ATOM 980 C CA . ILE A 1 125 ? -10.703 7.027 14.528 1.00 75.75 125 ILE A CA 1
ATOM 981 C C . ILE A 1 125 ? -12.195 6.825 14.871 1.00 75.75 125 ILE A C 1
ATOM 983 O O . ILE A 1 125 ? -12.524 6.773 16.064 1.00 75.75 125 ILE A O 1
ATOM 987 N N . PRO A 1 126 ? -13.113 6.651 13.896 1.00 71.38 126 PRO A N 1
ATOM 988 C CA . PRO A 1 126 ? -14.518 6.385 14.195 1.00 71.38 126 PRO A CA 1
ATOM 989 C C . PRO A 1 126 ? -14.717 5.067 14.943 1.00 71.38 126 PRO A C 1
ATOM 991 O O . PRO A 1 126 ? -15.452 5.051 15.926 1.00 71.38 126 PRO A O 1
ATOM 994 N N . ALA A 1 127 ? -14.011 3.993 14.568 1.00 72.25 127 ALA A N 1
ATOM 995 C CA . ALA A 1 127 ? -14.093 2.713 15.272 1.00 72.25 127 ALA A CA 1
ATOM 996 C C . ALA A 1 127 ? -13.657 2.833 16.738 1.00 72.25 127 ALA A C 1
ATOM 998 O O . ALA A 1 127 ? -14.346 2.337 17.627 1.00 72.25 127 ALA A O 1
ATOM 999 N N . GLN A 1 128 ? -12.548 3.529 17.011 1.00 75.06 128 GLN A N 1
ATOM 1000 C CA . GLN A 1 128 ? -12.084 3.786 18.378 1.00 75.06 128 GLN A CA 1
ATOM 1001 C C . GLN A 1 128 ? -13.106 4.602 19.177 1.00 75.06 128 GLN A C 1
ATOM 1003 O O . GLN A 1 128 ? -13.414 4.248 20.313 1.00 75.06 128 GLN A O 1
ATOM 1008 N N . THR A 1 129 ? -13.686 5.639 18.566 1.00 76.19 129 THR A N 1
ATOM 1009 C CA . THR A 1 129 ? -14.724 6.477 19.191 1.00 76.19 129 THR A CA 1
ATOM 1010 C C . THR A 1 129 ? -15.970 5.660 19.527 1.00 76.19 129 THR A C 1
ATOM 1012 O O . THR A 1 129 ? -16.489 5.725 20.639 1.00 76.19 129 THR A O 1
ATOM 1015 N N . VAL A 1 130 ? -16.435 4.847 18.580 1.00 72.56 130 VAL A N 1
ATOM 1016 C CA . VAL A 1 130 ? -17.584 3.958 18.752 1.00 72.56 130 VAL A CA 1
ATOM 1017 C C . VAL A 1 130 ? -17.323 2.953 19.866 1.00 72.56 130 VAL A C 1
ATOM 1019 O O . VAL A 1 130 ? -18.146 2.825 20.765 1.00 72.56 130 VAL A O 1
ATOM 1022 N N . VAL A 1 131 ? -16.171 2.283 19.863 1.00 71.94 131 VAL A N 1
ATOM 1023 C CA . VAL A 1 131 ? -15.820 1.321 20.912 1.00 71.94 131 VAL A CA 1
ATOM 1024 C C . VAL A 1 131 ? -15.744 1.990 22.279 1.00 71.94 131 VAL A C 1
ATOM 1026 O O . VAL A 1 131 ? -16.240 1.430 23.254 1.00 71.94 131 VAL A O 1
ATOM 1029 N N . GLN A 1 132 ? -15.182 3.194 22.367 1.00 74.00 132 GLN A N 1
ATOM 1030 C CA . GLN A 1 132 ? -15.138 3.932 23.623 1.00 74.00 132 GLN A CA 1
ATOM 1031 C C . GLN A 1 132 ? -16.547 4.287 24.111 1.00 74.00 132 GLN A C 1
ATOM 1033 O O . GLN A 1 132 ? -16.841 4.089 25.286 1.00 74.00 132 GLN A O 1
ATOM 1038 N N . ASN A 1 133 ? -17.452 4.672 23.207 1.00 75.88 133 ASN A N 1
ATOM 1039 C CA . ASN A 1 133 ? -18.863 4.879 23.534 1.00 75.88 133 ASN A CA 1
ATOM 1040 C C . ASN A 1 133 ? -19.545 3.589 24.015 1.00 75.88 133 ASN A C 1
ATOM 1042 O O . ASN A 1 133 ? -20.325 3.647 24.964 1.00 75.88 133 ASN A O 1
ATOM 1046 N N . ILE A 1 134 ? -19.231 2.426 23.422 1.00 72.94 134 ILE A N 1
ATOM 1047 C CA . ILE A 1 134 ? -19.723 1.127 23.911 1.00 72.94 134 ILE A CA 1
ATOM 1048 C C . ILE A 1 134 ? -19.209 0.874 25.329 1.00 72.94 134 ILE A C 1
ATOM 1050 O O . ILE A 1 134 ? -20.004 0.595 26.222 1.00 72.94 134 ILE A O 1
ATOM 1054 N N . LEU A 1 135 ? -17.896 0.980 25.554 1.00 75.56 135 LEU A N 1
ATOM 1055 C CA . LEU A 1 135 ? -17.283 0.734 26.863 1.00 75.56 135 LEU A CA 1
ATOM 1056 C C . LEU A 1 135 ? -17.873 1.666 27.928 1.00 75.56 135 LEU A C 1
ATOM 1058 O O . LEU A 1 135 ? -18.175 1.217 29.034 1.00 75.56 135 LEU A O 1
ATOM 1062 N N . THR A 1 136 ? -18.098 2.938 27.594 1.00 77.75 136 THR A N 1
ATOM 1063 C CA . THR A 1 136 ? -18.762 3.904 28.474 1.00 77.75 136 THR A CA 1
ATOM 1064 C C . THR A 1 136 ? -20.213 3.514 28.742 1.00 77.75 136 THR A C 1
ATOM 1066 O O . THR A 1 136 ? -20.581 3.407 29.907 1.00 77.75 136 THR A O 1
ATOM 1069 N N . ALA A 1 137 ? -21.017 3.226 27.712 1.00 73.88 137 ALA A N 1
ATOM 1070 C CA . ALA A 1 137 ? -22.410 2.801 27.877 1.00 73.88 137 ALA A CA 1
ATOM 1071 C C . ALA A 1 137 ? -22.522 1.533 28.734 1.00 73.88 137 ALA A C 1
ATOM 1073 O O . ALA A 1 137 ? -23.379 1.443 29.608 1.00 73.88 137 ALA A O 1
ATOM 1074 N N . MET A 1 138 ? -21.612 0.579 28.544 1.00 73.56 138 MET A N 1
ATOM 1075 C CA . MET A 1 138 ? -21.527 -0.636 29.350 1.00 73.56 138 MET A CA 1
ATOM 1076 C C . MET A 1 138 ? -21.087 -0.375 30.783 1.00 73.56 138 MET A C 1
ATOM 1078 O O . MET A 1 138 ? -21.600 -1.013 31.694 1.00 73.56 138 MET A O 1
ATOM 1082 N N . THR A 1 139 ? -20.165 0.562 31.001 1.00 76.19 139 THR A N 1
ATOM 1083 C CA . THR A 1 139 ? -19.751 0.972 32.350 1.00 76.19 139 THR A CA 1
ATOM 1084 C C . THR A 1 139 ? -20.913 1.642 33.081 1.00 76.19 139 THR A C 1
ATOM 1086 O O . THR A 1 139 ? -21.178 1.322 34.237 1.00 76.19 139 THR A O 1
ATOM 1089 N N . THR A 1 140 ? -21.658 2.518 32.399 1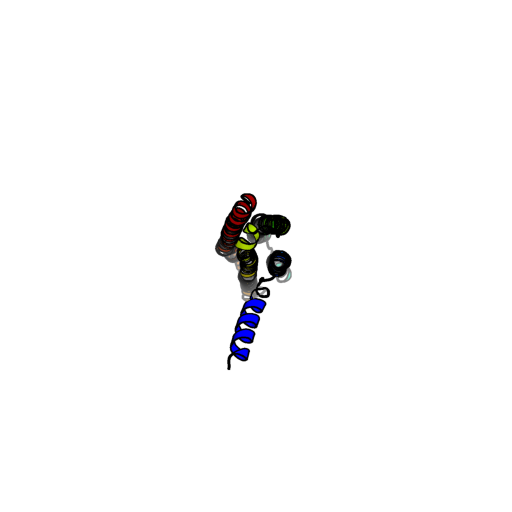.00 75.69 140 THR A N 1
ATOM 1090 C CA . THR A 1 140 ? -22.881 3.138 32.928 1.00 75.69 140 THR A CA 1
ATOM 1091 C C . THR A 1 140 ? -23.941 2.085 33.243 1.00 75.69 140 THR A C 1
ATOM 1093 O O . THR A 1 140 ? -24.511 2.087 34.331 1.00 75.69 140 THR A O 1
ATOM 1096 N N . PHE A 1 141 ? -24.156 1.141 32.330 1.00 72.31 141 PHE A N 1
ATOM 1097 C CA . PHE A 1 141 ? -25.080 0.028 32.515 1.00 72.31 141 PHE A CA 1
ATOM 1098 C C . PHE A 1 141 ? -24.690 -0.852 33.713 1.00 72.31 141 PHE A C 1
ATOM 1100 O O . PHE A 1 141 ? -25.530 -1.203 34.538 1.00 72.31 141 PHE A O 1
ATOM 1107 N N . TYR A 1 142 ? -23.400 -1.163 33.852 1.00 72.12 142 TYR A N 1
ATOM 1108 C CA . TYR A 1 142 ? -22.855 -1.914 34.980 1.00 72.12 142 TYR A CA 1
ATOM 1109 C C . TYR A 1 142 ? -22.986 -1.150 36.307 1.00 72.12 142 TYR A C 1
ATOM 1111 O O . TYR A 1 142 ? -23.243 -1.747 37.348 1.00 72.12 142 TYR A O 1
ATOM 1119 N N . ALA A 1 143 ? -22.885 0.180 36.304 1.00 75.12 143 ALA A N 1
ATOM 1120 C CA . ALA A 1 143 ? -23.143 0.975 37.505 1.00 75.12 143 ALA A CA 1
ATOM 1121 C C . ALA A 1 143 ? -24.611 0.868 37.975 1.00 75.12 143 ALA A C 1
ATOM 1123 O O . ALA A 1 143 ? -24.876 0.900 39.176 1.00 75.12 143 ALA A O 1
ATOM 1124 N N . GLN A 1 144 ? -25.554 0.670 37.047 1.00 71.75 144 GLN A N 1
ATOM 1125 C CA . GLN A 1 144 ? -26.986 0.470 37.317 1.00 71.75 144 GLN A CA 1
ATOM 1126 C C . GLN A 1 144 ? -27.378 -1.004 37.505 1.00 71.75 144 GLN A C 1
ATOM 1128 O O . GLN A 1 144 ? -28.560 -1.339 37.536 1.00 71.75 144 GLN A O 1
ATOM 1133 N N . GLN A 1 145 ? -26.401 -1.895 37.666 1.00 68.62 145 GLN A N 1
ATOM 1134 C CA . GLN A 1 145 ? -26.589 -3.342 37.613 1.00 68.62 145 GLN A CA 1
ATOM 1135 C C . GLN A 1 145 ? -27.654 -3.946 38.552 1.00 68.62 145 GLN A C 1
ATOM 1137 O O . GLN A 1 145 ? -28.195 -5.021 38.294 1.00 68.62 145 GLN A O 1
ATOM 1142 N N . TRP A 1 146 ? -27.978 -3.253 39.643 1.00 69.44 146 TRP A N 1
ATOM 1143 C CA . TRP A 1 146 ? -28.974 -3.693 40.621 1.00 69.44 146 TRP A CA 1
ATOM 1144 C C . TRP A 1 146 ? -30.414 -3.306 40.250 1.00 69.44 146 TRP A C 1
ATOM 1146 O O . TRP A 1 146 ? -31.351 -3.737 40.920 1.00 69.44 146 TRP A O 1
ATOM 1156 N N . GLN A 1 147 ? -30.614 -2.511 39.195 1.00 73.81 147 GLN A N 1
ATOM 1157 C CA . GLN A 1 147 ? -31.936 -2.131 38.706 1.00 73.81 147 GLN A CA 1
ATOM 1158 C C . GLN A 1 147 ? -32.529 -3.224 37.797 1.00 73.81 147 GLN A C 1
ATOM 1160 O O . GLN A 1 147 ? -31.861 -3.759 36.910 1.00 73.81 147 GLN A O 1
ATOM 1165 N N . SER A 1 148 ? -33.825 -3.510 37.955 1.00 73.88 148 SER A N 1
ATOM 1166 C CA . SER A 1 148 ? -34.570 -4.482 37.130 1.00 73.88 148 SER A CA 1
ATOM 1167 C C . SER A 1 148 ? -34.573 -4.133 35.634 1.00 73.88 148 SER A C 1
ATOM 1169 O O . SER A 1 148 ? -34.606 -5.011 34.769 1.00 73.88 148 SER A O 1
ATOM 1171 N N . CYS A 1 149 ? -34.489 -2.840 35.324 1.00 74.81 149 CYS A N 1
ATOM 1172 C CA . CYS A 1 149 ? -34.382 -2.309 33.971 1.00 74.81 149 CYS A CA 1
ATOM 1173 C C . CYS A 1 149 ? -33.100 -2.771 33.270 1.00 74.81 149 CYS A C 1
ATOM 1175 O O . CYS A 1 149 ? -33.155 -3.335 32.178 1.00 74.81 149 CYS A O 1
ATOM 1177 N N . ALA A 1 150 ? -31.948 -2.597 33.927 1.00 70.00 150 ALA A N 1
ATOM 1178 C CA . ALA A 1 150 ? -30.667 -3.059 33.411 1.00 70.00 150 ALA A CA 1
ATOM 1179 C C . ALA A 1 150 ? -30.725 -4.574 33.163 1.00 70.00 150 ALA A C 1
ATOM 1181 O O . ALA A 1 150 ? -30.451 -5.036 32.061 1.00 70.00 150 ALA A O 1
ATOM 1182 N N . GLN A 1 151 ? -31.236 -5.352 34.116 1.00 72.19 151 GLN A N 1
ATOM 1183 C CA . GLN A 1 151 ? -31.368 -6.807 33.962 1.00 72.19 151 GLN A CA 1
ATOM 1184 C C . GLN A 1 151 ? -32.192 -7.220 32.726 1.00 72.19 151 GLN A C 1
ATOM 1186 O O . GLN A 1 151 ? -31.839 -8.182 32.047 1.00 72.19 151 GLN A O 1
ATOM 1191 N N . THR A 1 152 ? -33.233 -6.458 32.380 1.00 78.31 152 THR A N 1
ATOM 1192 C CA . THR A 1 152 ? -34.084 -6.717 31.205 1.00 78.31 152 THR A CA 1
ATOM 1193 C C . THR A 1 152 ? -33.347 -6.489 29.880 1.00 78.31 152 THR A C 1
ATOM 1195 O O . THR A 1 152 ? -33.589 -7.195 28.899 1.00 78.31 152 THR A O 1
ATOM 1198 N N . TYR A 1 153 ? -32.426 -5.523 29.834 1.00 77.56 153 TYR A N 1
ATOM 1199 C CA . TYR A 1 153 ? -31.745 -5.117 28.600 1.00 77.56 153 TYR A CA 1
ATOM 1200 C C . TYR A 1 153 ? -30.320 -5.672 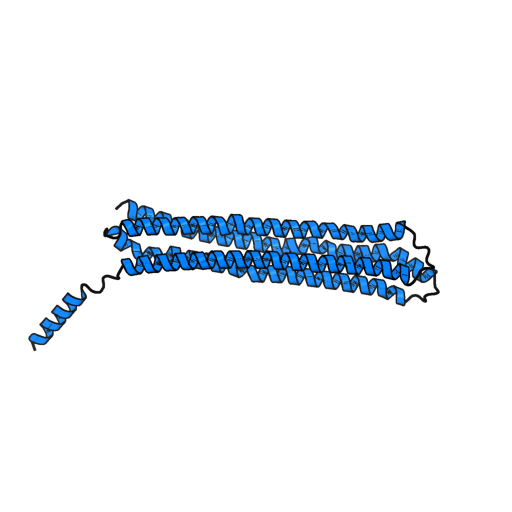28.447 1.00 77.56 153 TYR A C 1
ATOM 1202 O O . TYR A 1 153 ? -29.747 -5.556 27.365 1.00 77.56 153 TYR A O 1
ATOM 1210 N N . ALA A 1 154 ? -29.770 -6.352 29.460 1.00 72.50 154 ALA A N 1
ATOM 1211 C CA . ALA A 1 154 ? -28.421 -6.940 29.426 1.00 72.50 154 ALA A CA 1
ATOM 1212 C C . ALA A 1 154 ? -28.124 -7.824 28.194 1.00 72.50 154 ALA A C 1
ATOM 1214 O O . ALA A 1 154 ? -27.026 -7.712 27.644 1.00 72.50 154 ALA A O 1
ATOM 1215 N N . PRO A 1 155 ? -29.061 -8.653 27.683 1.00 76.31 155 PRO A N 1
ATOM 1216 C CA . PRO A 1 155 ? -28.813 -9.462 26.485 1.00 76.31 155 PRO A CA 1
ATOM 1217 C C . PRO A 1 155 ? -28.578 -8.644 25.205 1.00 76.31 155 PRO A C 1
ATOM 1219 O O . PRO A 1 155 ? -27.949 -9.134 24.269 1.00 76.31 155 PRO A O 1
ATOM 1222 N N . GLN A 1 156 ? -29.047 -7.392 25.145 1.00 77.19 156 GLN A N 1
ATOM 1223 C CA . GLN A 1 156 ? -28.876 -6.532 23.965 1.00 77.19 156 GLN A CA 1
ATOM 1224 C C . GLN A 1 156 ? -27.415 -6.071 23.784 1.00 77.19 156 GLN A C 1
ATOM 1226 O O . GLN A 1 156 ? -27.050 -5.631 22.696 1.00 77.19 156 GLN A O 1
ATOM 1231 N N . LEU A 1 157 ? -26.550 -6.260 24.792 1.00 72.69 157 LEU A N 1
ATOM 1232 C CA . LEU A 1 157 ? -25.108 -5.972 24.733 1.00 72.69 157 LEU A CA 1
ATOM 1233 C C . LEU A 1 157 ? -24.317 -6.893 23.782 1.00 72.69 157 LEU A C 1
ATOM 1235 O O . LEU A 1 157 ? -23.209 -6.545 23.374 1.00 72.69 157 LEU A O 1
ATOM 1239 N N . VAL A 1 158 ? -24.889 -8.029 23.373 1.00 77.69 158 VAL A N 1
ATOM 1240 C CA . VAL A 1 158 ? -24.285 -8.945 22.386 1.00 77.69 158 VAL A CA 1
ATOM 1241 C C . VAL A 1 158 ? -24.237 -8.325 20.982 1.00 77.69 158 VAL A C 1
ATOM 1243 O O . VAL A 1 158 ? -23.349 -8.634 20.182 1.00 77.69 158 VAL A O 1
ATOM 1246 N N . GLN A 1 159 ? -25.172 -7.427 20.657 1.00 76.31 159 GLN A N 1
ATOM 1247 C CA . GLN A 1 159 ? -25.226 -6.803 19.334 1.00 76.31 159 GLN A CA 1
ATOM 1248 C C . GLN A 1 159 ? -24.053 -5.834 19.089 1.00 76.31 159 GLN A C 1
ATOM 1250 O O . GLN A 1 159 ? -23.347 -6.036 18.099 1.00 76.31 159 GLN A O 1
ATOM 1255 N N . PRO A 1 160 ? -23.730 -4.884 19.997 1.00 73.44 160 PRO A N 1
ATOM 1256 C CA . PRO A 1 160 ? -22.518 -4.069 19.888 1.00 73.44 160 PRO A CA 1
ATOM 1257 C C . PRO A 1 160 ? -21.236 -4.897 19.725 1.00 73.44 160 PRO A C 1
ATOM 1259 O O . PRO A 1 160 ? -20.408 -4.587 18.871 1.00 73.44 160 PRO A O 1
ATOM 1262 N N . GLN A 1 161 ? -21.091 -5.992 20.481 1.00 77.06 161 GLN A N 1
ATOM 1263 C CA . GLN A 1 161 ? -19.964 -6.921 20.338 1.00 77.06 161 GLN A CA 1
ATOM 1264 C C . GLN A 1 161 ? -19.894 -7.518 18.922 1.00 77.06 161 GLN A C 1
ATOM 1266 O O . GLN A 1 161 ? -18.832 -7.547 18.298 1.00 77.06 161 GLN A O 1
ATOM 1271 N N . THR A 1 162 ? -21.024 -7.997 18.403 1.00 79.81 162 THR A N 1
ATOM 1272 C CA . THR A 1 162 ? -21.096 -8.625 17.076 1.00 79.81 162 THR A CA 1
ATOM 1273 C C . THR A 1 162 ? -20.767 -7.624 15.970 1.00 79.81 162 THR A C 1
ATOM 1275 O O . THR A 1 162 ? -20.074 -7.954 15.007 1.00 79.81 162 THR A O 1
ATOM 1278 N N . SER A 1 163 ? -21.228 -6.382 16.099 1.00 78.75 163 SER A N 1
ATOM 1279 C CA . SER A 1 163 ? -20.948 -5.326 15.126 1.00 78.75 163 SER A CA 1
ATOM 1280 C C . SER A 1 163 ? -19.482 -4.866 15.161 1.00 78.75 163 SER A C 1
ATOM 1282 O O . SER A 1 163 ? -18.904 -4.646 14.099 1.00 78.75 163 SER A O 1
ATOM 1284 N N . VAL A 1 164 ? -18.819 -4.864 16.328 1.00 77.69 164 VAL A N 1
ATOM 1285 C CA . VAL A 1 164 ? -17.351 -4.694 16.431 1.00 77.69 164 VAL A CA 1
ATOM 1286 C C . VAL A 1 164 ? -16.602 -5.782 15.645 1.00 77.69 164 VAL A C 1
ATOM 1288 O O . VAL A 1 164 ? -15.684 -5.474 14.883 1.00 77.69 164 VAL A O 1
ATOM 1291 N N . GLY A 1 165 ? -17.022 -7.046 15.758 1.00 79.38 165 GLY A N 1
ATOM 1292 C CA . GLY A 1 165 ? -16.441 -8.150 14.981 1.00 79.38 165 GLY A CA 1
ATOM 1293 C C . GLY A 1 165 ? -16.680 -8.026 13.469 1.00 79.38 165 GLY A C 1
ATOM 1294 O O . GLY A 1 165 ? -15.777 -8.274 12.670 1.00 79.38 165 GLY A O 1
ATOM 1295 N N . ARG A 1 166 ? -17.872 -7.577 13.054 1.00 82.88 166 ARG A N 1
ATOM 1296 C CA . ARG A 1 166 ? -18.179 -7.295 11.639 1.00 82.88 166 ARG A CA 1
ATOM 1297 C C . ARG A 1 166 ? -17.303 -6.171 11.081 1.00 82.88 166 ARG A C 1
ATOM 1299 O O . ARG A 1 166 ? -16.819 -6.284 9.955 1.00 82.88 166 ARG A O 1
ATOM 1306 N N . LEU A 1 167 ? -17.039 -5.130 11.874 1.00 77.94 167 LEU A N 1
ATOM 1307 C CA . LEU A 1 167 ? -16.151 -4.033 11.484 1.00 77.94 167 LEU A CA 1
ATOM 1308 C C . LEU A 1 167 ? -14.714 -4.521 11.264 1.00 77.94 167 LEU A C 1
ATOM 1310 O O . LEU A 1 167 ? -14.068 -4.138 10.293 1.00 77.94 167 LEU A O 1
ATOM 1314 N N . GLN A 1 168 ? -14.223 -5.421 12.116 1.00 79.06 168 GLN A N 1
ATOM 1315 C CA . GLN A 1 168 ? -12.915 -6.044 11.922 1.00 79.06 168 GLN A CA 1
ATOM 1316 C C . GLN A 1 168 ? -12.861 -6.843 10.613 1.00 79.06 168 GLN A C 1
ATOM 1318 O O . GLN A 1 168 ? -11.927 -6.676 9.831 1.00 79.06 168 GLN A O 1
ATOM 1323 N N . GLN A 1 169 ? -13.859 -7.695 10.356 1.00 82.19 169 GLN A N 1
ATOM 1324 C CA . GLN A 1 169 ? -13.919 -8.496 9.129 1.00 82.19 169 GLN A CA 1
ATOM 1325 C C . GLN A 1 169 ? -13.943 -7.614 7.878 1.00 82.19 169 GLN A C 1
ATOM 1327 O O . GLN A 1 169 ? -13.221 -7.885 6.919 1.00 82.19 169 GLN A O 1
ATOM 1332 N N . CYS A 1 170 ? -14.723 -6.534 7.918 1.00 79.25 170 CYS A N 1
ATOM 1333 C CA . CYS A 1 170 ? -14.784 -5.521 6.872 1.00 79.25 170 CYS A CA 1
ATOM 1334 C C . CYS A 1 170 ? -13.395 -4.969 6.514 1.00 79.25 170 CYS A C 1
ATOM 1336 O O . CYS A 1 170 ? -13.012 -4.946 5.344 1.00 79.25 170 CYS A O 1
ATOM 1338 N N . ILE A 1 171 ? -12.608 -4.597 7.528 1.00 76.69 171 ILE A N 1
ATOM 1339 C CA . ILE A 1 171 ? -11.232 -4.117 7.354 1.00 76.69 171 ILE A CA 1
ATOM 1340 C C . ILE A 1 171 ? -10.357 -5.233 6.770 1.00 76.69 171 ILE A C 1
ATOM 1342 O O . ILE A 1 171 ? -9.700 -5.050 5.748 1.00 76.69 171 ILE A O 1
ATOM 1346 N N . SER A 1 172 ? -10.371 -6.426 7.361 1.00 78.19 172 SER A N 1
ATOM 1347 C CA . SER A 1 172 ? -9.501 -7.524 6.928 1.00 78.19 172 SER A CA 1
ATOM 1348 C C . SER A 1 172 ? -9.748 -7.980 5.482 1.00 78.19 172 SER A C 1
ATOM 1350 O O . SER A 1 172 ? -8.795 -8.363 4.804 1.00 78.19 172 SER A O 1
ATOM 1352 N N . MET A 1 173 ? -10.981 -7.895 4.971 1.00 75.94 173 MET A N 1
ATOM 1353 C CA . MET A 1 173 ? -11.303 -8.268 3.585 1.00 75.94 173 MET A CA 1
ATOM 1354 C C . MET A 1 173 ? -10.648 -7.373 2.529 1.00 75.94 173 MET A C 1
ATOM 1356 O O . MET A 1 173 ? -10.457 -7.809 1.395 1.00 75.94 173 MET A O 1
ATOM 1360 N N . ALA A 1 174 ? -10.276 -6.143 2.874 1.00 71.56 174 ALA A N 1
ATOM 1361 C CA . ALA A 1 174 ? -9.640 -5.245 1.920 1.00 71.56 174 ALA A CA 1
ATOM 1362 C C . ALA A 1 174 ? -8.134 -5.518 1.754 1.00 71.56 174 ALA A C 1
ATOM 1364 O O . ALA A 1 174 ? -7.572 -5.204 0.710 1.00 71.56 174 ALA A O 1
ATOM 1365 N N . VAL A 1 175 ? -7.466 -6.165 2.717 1.00 74.25 175 VAL A N 1
ATOM 1366 C CA . VAL A 1 175 ? -6.009 -6.414 2.655 1.00 74.25 175 VAL A CA 1
ATOM 1367 C C . VAL A 1 175 ? -5.571 -7.186 1.391 1.00 74.25 175 VAL A C 1
ATOM 1369 O O . VAL A 1 175 ? -4.676 -6.708 0.687 1.00 74.25 175 VAL A O 1
ATOM 1372 N N . PRO A 1 176 ? -6.204 -8.318 1.011 1.00 79.00 176 PRO A N 1
ATOM 1373 C CA . PRO A 1 176 ? -5.839 -9.057 -0.206 1.00 79.00 176 PRO A CA 1
ATOM 1374 C C . PRO A 1 176 ? -6.052 -8.262 -1.503 1.00 79.00 176 PRO A C 1
ATOM 1376 O O . PRO A 1 176 ? -5.386 -8.506 -2.514 1.00 79.00 176 PRO A O 1
ATOM 1379 N N . TYR A 1 177 ? -6.968 -7.293 -1.477 1.00 74.31 177 TYR A N 1
ATOM 1380 C CA . TYR A 1 177 ? -7.251 -6.436 -2.618 1.00 74.31 177 TYR A CA 1
ATOM 1381 C C . TYR A 1 177 ? -6.037 -5.576 -2.986 1.00 74.31 177 TYR A C 1
ATOM 1383 O O . TYR A 1 177 ? -5.622 -5.564 -4.145 1.00 74.31 177 TYR A O 1
ATOM 1391 N N . PHE A 1 178 ? -5.395 -4.934 -2.001 1.00 71.56 178 PHE A N 1
ATOM 1392 C CA . PHE A 1 178 ? -4.219 -4.079 -2.238 1.00 71.56 178 PHE A CA 1
ATOM 1393 C C . PHE A 1 178 ? -3.056 -4.845 -2.834 1.00 71.56 178 PHE A C 1
ATOM 1395 O O . PHE A 1 178 ? -2.406 -4.370 -3.766 1.00 71.56 178 PHE A O 1
ATOM 1402 N N . LYS A 1 179 ? -2.839 -6.065 -2.343 1.00 78.38 179 LYS A N 1
ATOM 1403 C CA . LYS A 1 179 ? -1.834 -6.959 -2.903 1.00 78.38 179 LYS A CA 1
ATOM 1404 C C . LYS A 1 179 ? -2.095 -7.249 -4.383 1.00 78.38 179 LYS A C 1
ATOM 1406 O O . LYS A 1 179 ? -1.170 -7.175 -5.184 1.00 78.38 179 LYS A O 1
ATOM 1411 N N . THR A 1 180 ? -3.346 -7.510 -4.756 1.00 78.88 180 THR A N 1
ATOM 1412 C CA . THR A 1 180 ? -3.728 -7.801 -6.149 1.00 78.88 180 THR A CA 1
ATOM 1413 C C . THR A 1 180 ? -3.462 -6.613 -7.078 1.00 78.88 180 THR A C 1
ATOM 1415 O O . THR A 1 180 ? -2.951 -6.790 -8.188 1.00 78.88 180 THR A O 1
ATOM 1418 N N . VAL A 1 181 ? -3.751 -5.389 -6.625 1.00 74.38 181 VAL A N 1
ATOM 1419 C CA . VAL A 1 181 ? -3.458 -4.175 -7.403 1.00 74.38 181 VAL A CA 1
ATOM 1420 C C . VAL A 1 181 ? -1.956 -3.981 -7.589 1.00 74.38 181 VAL A C 1
ATOM 1422 O O . VAL A 1 181 ? -1.496 -3.731 -8.707 1.00 74.38 181 VAL A O 1
ATOM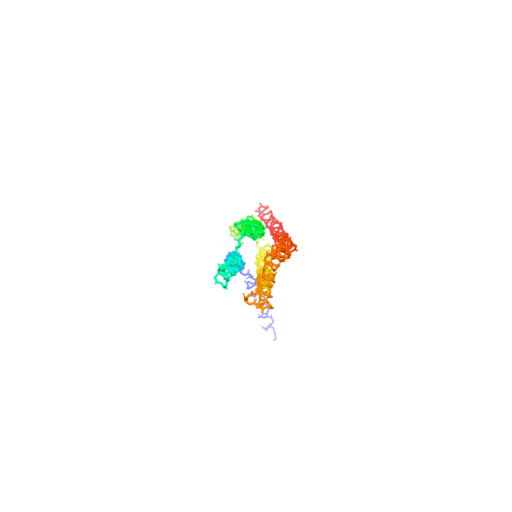 1425 N N . ALA A 1 182 ? -1.186 -4.115 -6.509 1.00 77.56 182 ALA A N 1
ATOM 1426 C CA . ALA A 1 182 ? 0.265 -3.994 -6.559 1.00 77.56 182 ALA A CA 1
ATOM 1427 C C . ALA A 1 182 ? 0.874 -5.044 -7.497 1.00 77.56 182 ALA A C 1
ATOM 1429 O O . ALA A 1 182 ? 1.656 -4.697 -8.380 1.00 77.56 182 ALA A O 1
ATOM 1430 N N . ASP A 1 183 ? 0.455 -6.305 -7.381 1.00 83.50 183 ASP A N 1
ATOM 1431 C CA . ASP A 1 183 ? 0.938 -7.398 -8.227 1.00 83.50 183 ASP A CA 1
ATOM 1432 C C . ASP A 1 183 ? 0.603 -7.150 -9.713 1.00 83.50 183 ASP A C 1
ATOM 1434 O O . ASP A 1 183 ? 1.466 -7.315 -10.575 1.00 83.50 183 ASP A O 1
ATOM 1438 N N . THR A 1 184 ? -0.597 -6.646 -10.023 1.00 79.06 184 THR A N 1
ATOM 1439 C CA . THR A 1 184 ? -0.980 -6.259 -11.397 1.00 79.06 184 THR A CA 1
ATOM 1440 C C . THR A 1 184 ? -0.094 -5.134 -11.939 1.00 79.06 184 THR A C 1
ATOM 1442 O O . THR A 1 184 ? 0.368 -5.187 -13.080 1.00 79.06 184 THR A O 1
ATOM 1445 N N . THR A 1 185 ? 0.181 -4.126 -11.110 1.00 76.69 185 THR A N 1
ATOM 1446 C CA . THR A 1 185 ? 1.039 -2.990 -11.473 1.00 76.69 185 THR A CA 1
ATOM 1447 C C . THR A 1 185 ? 2.472 -3.455 -11.757 1.00 76.69 185 THR A C 1
ATOM 1449 O O . THR A 1 185 ? 3.056 -3.098 -12.780 1.00 76.69 185 THR A O 1
ATOM 1452 N N . LEU A 1 186 ? 3.018 -4.327 -10.904 1.00 81.38 186 LEU A N 1
ATOM 1453 C CA . LEU A 1 186 ? 4.362 -4.888 -11.056 1.00 81.38 186 LEU A CA 1
ATOM 1454 C C . LEU A 1 186 ? 4.506 -5.753 -12.315 1.00 81.38 186 LEU A C 1
ATOM 1456 O O . LEU A 1 186 ? 5.528 -5.666 -12.998 1.00 81.38 186 LEU A O 1
ATOM 1460 N N . VAL A 1 187 ? 3.488 -6.547 -12.667 1.00 83.12 187 VAL A N 1
ATOM 1461 C CA . VAL A 1 187 ? 3.467 -7.306 -13.933 1.00 83.12 187 VAL A CA 1
ATOM 1462 C C . VAL A 1 187 ? 3.571 -6.363 -15.132 1.00 83.12 187 VAL A C 1
ATOM 1464 O O . VAL A 1 187 ? 4.313 -6.629 -16.077 1.00 83.12 187 VAL A O 1
ATOM 1467 N N . MET A 1 188 ? 2.882 -5.224 -15.088 1.00 76.12 188 MET A N 1
ATOM 1468 C CA . MET A 1 188 ? 2.944 -4.247 -16.171 1.00 76.12 188 MET A CA 1
ATOM 1469 C C . MET A 1 188 ? 4.307 -3.554 -16.264 1.00 76.12 188 MET A C 1
ATOM 1471 O O . MET A 1 188 ? 4.810 -3.354 -17.371 1.00 76.12 188 MET A O 1
ATOM 1475 N N . PHE A 1 189 ? 4.958 -3.263 -15.133 1.00 78.25 189 PHE A N 1
ATOM 1476 C CA . PHE A 1 189 ? 6.345 -2.785 -15.140 1.00 78.25 189 PHE A CA 1
ATOM 1477 C C . PHE A 1 189 ? 7.302 -3.824 -15.730 1.00 78.25 189 PHE A C 1
ATOM 1479 O O . PHE A 1 189 ? 8.157 -3.477 -16.544 1.00 78.25 189 PHE A O 1
ATOM 1486 N N . ALA A 1 190 ? 7.131 -5.107 -15.396 1.00 82.50 190 ALA A N 1
ATOM 1487 C CA . ALA A 1 190 ? 7.920 -6.190 -15.980 1.00 82.50 190 ALA A CA 1
ATOM 1488 C C . ALA A 1 190 ? 7.734 -6.289 -17.506 1.00 82.50 190 ALA A C 1
ATOM 1490 O O . ALA A 1 190 ? 8.721 -6.413 -18.236 1.00 82.50 190 ALA A O 1
ATOM 1491 N N . ASN A 1 191 ? 6.502 -6.143 -18.001 1.00 77.94 191 ASN A N 1
ATOM 1492 C CA . ASN A 1 191 ? 6.221 -6.079 -19.437 1.00 77.94 191 ASN A CA 1
ATOM 1493 C C . ASN A 1 191 ? 6.904 -4.871 -20.098 1.00 77.94 191 ASN A C 1
ATOM 1495 O O . ASN A 1 191 ? 7.505 -5.013 -21.164 1.00 77.94 191 ASN A O 1
ATOM 1499 N N . GLY A 1 192 ? 6.878 -3.704 -19.444 1.00 75.88 192 GLY A N 1
ATOM 1500 C CA . GLY A 1 192 ? 7.607 -2.511 -19.880 1.00 75.88 192 GLY A CA 1
ATOM 1501 C C . GLY A 1 192 ? 9.111 -2.764 -20.018 1.00 75.88 192 GLY A C 1
ATOM 1502 O O . GLY A 1 192 ? 9.685 -2.479 -21.069 1.00 75.88 192 GLY A O 1
ATOM 1503 N N . LYS A 1 193 ? 9.740 -3.389 -19.011 1.00 79.88 193 LYS A N 1
ATOM 1504 C CA . LYS A 1 193 ? 11.159 -3.790 -19.067 1.00 79.88 193 LYS A CA 1
ATOM 1505 C C . LYS A 1 193 ? 11.442 -4.735 -20.235 1.00 79.88 193 LYS A C 1
ATOM 1507 O O . LYS A 1 193 ? 12.396 -4.520 -20.979 1.00 79.88 193 LYS A O 1
ATOM 1512 N N . SER A 1 194 ? 10.598 -5.750 -20.431 1.00 82.25 194 SER A N 1
ATOM 1513 C CA . SER A 1 194 ? 10.742 -6.701 -21.540 1.00 82.25 194 SER A CA 1
ATOM 1514 C C . SER A 1 194 ? 10.636 -6.014 -22.906 1.00 82.25 194 SER A C 1
ATOM 1516 O O . SER A 1 194 ? 11.392 -6.340 -23.824 1.00 82.25 194 SER A O 1
ATOM 1518 N N . ALA A 1 195 ? 9.732 -5.044 -23.055 1.00 76.62 195 ALA A N 1
ATOM 1519 C CA . ALA A 1 195 ? 9.584 -4.275 -24.287 1.00 76.62 195 ALA A CA 1
ATOM 1520 C C . ALA A 1 195 ? 10.816 -3.400 -24.566 1.00 76.62 195 ALA A C 1
ATOM 1522 O O . ALA A 1 195 ? 11.313 -3.397 -25.691 1.00 76.62 195 ALA A O 1
ATOM 1523 N N . VAL A 1 196 ? 11.354 -2.723 -23.544 1.00 76.38 196 VAL A N 1
ATOM 1524 C CA . VAL A 1 196 ? 12.602 -1.946 -23.649 1.00 76.38 196 VAL A CA 1
ATOM 1525 C C . VAL A 1 196 ? 13.761 -2.847 -24.079 1.00 76.38 196 VAL A C 1
ATOM 1527 O O . VAL A 1 196 ? 14.422 -2.553 -25.072 1.00 76.38 196 VAL A O 1
ATOM 1530 N N . ALA A 1 197 ? 13.959 -3.982 -23.403 1.00 79.56 197 ALA A N 1
ATOM 1531 C CA . ALA A 1 197 ? 14.994 -4.952 -23.758 1.00 79.56 197 ALA A CA 1
ATOM 1532 C C . ALA A 1 197 ? 14.837 -5.476 -25.197 1.00 79.56 197 ALA A C 1
ATOM 1534 O O . ALA A 1 197 ? 15.819 -5.601 -25.926 1.00 79.56 197 ALA A O 1
ATOM 1535 N N . THR A 1 198 ? 13.600 -5.730 -25.633 1.00 82.12 198 THR A N 1
ATOM 1536 C CA . THR A 1 198 ? 13.300 -6.169 -27.004 1.00 82.12 198 THR A CA 1
ATOM 1537 C C . THR A 1 198 ? 13.664 -5.099 -28.028 1.00 82.12 198 THR A C 1
ATOM 1539 O O . THR A 1 198 ? 14.347 -5.409 -29.000 1.00 82.12 198 THR A O 1
ATOM 1542 N N . ILE A 1 199 ? 13.260 -3.842 -27.803 1.00 79.19 199 ILE A N 1
ATOM 1543 C CA . ILE A 1 199 ? 13.592 -2.718 -28.690 1.00 79.19 199 ILE A CA 1
ATOM 1544 C C . ILE A 1 199 ? 15.106 -2.590 -28.833 1.00 79.19 199 ILE A C 1
ATOM 1546 O O . ILE A 1 199 ? 15.601 -2.454 -29.944 1.00 79.19 199 ILE A O 1
ATOM 1550 N N . LEU A 1 200 ? 15.853 -2.684 -27.736 1.00 76.62 200 LEU A N 1
ATOM 1551 C CA . LEU A 1 200 ? 17.313 -2.586 -27.772 1.00 76.62 200 LEU A CA 1
ATOM 1552 C C . LEU A 1 200 ? 17.948 -3.777 -28.484 1.00 76.62 200 LEU A C 1
ATOM 1554 O O . LEU A 1 200 ? 18.886 -3.596 -29.250 1.00 76.62 200 LEU A O 1
ATOM 1558 N N . ASN A 1 201 ? 17.407 -4.982 -28.304 1.00 80.00 201 ASN A N 1
ATOM 1559 C CA . ASN A 1 201 ? 17.871 -6.169 -29.018 1.00 80.00 201 ASN A CA 1
ATOM 1560 C C . ASN A 1 201 ? 17.649 -6.092 -30.533 1.00 80.00 201 ASN A C 1
ATOM 1562 O O . ASN A 1 201 ? 18.374 -6.763 -31.264 1.00 80.00 201 ASN A O 1
ATOM 1566 N N . LEU A 1 202 ? 16.720 -5.266 -31.032 1.00 79.94 202 LEU A N 1
ATOM 1567 C CA . LEU A 1 202 ? 16.598 -5.024 -32.477 1.00 79.94 202 LEU A CA 1
ATOM 1568 C C . LEU A 1 202 ? 17.870 -4.400 -33.061 1.00 79.94 202 LEU A C 1
ATOM 1570 O O . LEU A 1 202 ? 18.147 -4.591 -34.243 1.00 79.94 202 LEU A O 1
ATOM 1574 N N . LEU A 1 203 ? 18.679 -3.717 -32.248 1.00 76.31 203 LEU A N 1
ATOM 1575 C CA . LEU A 1 203 ? 19.966 -3.196 -32.689 1.00 76.31 203 LEU A CA 1
ATOM 1576 C C . LEU A 1 203 ? 20.957 -4.308 -33.059 1.00 76.31 203 LEU A C 1
ATOM 1578 O O . LEU A 1 203 ? 21.769 -4.110 -33.957 1.00 76.31 203 LEU A O 1
ATOM 1582 N N . ASN A 1 204 ? 20.842 -5.501 -32.463 1.00 79.31 204 ASN A N 1
ATOM 1583 C CA . ASN A 1 204 ? 21.660 -6.661 -32.842 1.00 79.31 204 ASN A CA 1
ATOM 1584 C C . ASN A 1 204 ? 21.345 -7.175 -34.258 1.00 79.31 204 ASN A C 1
ATOM 1586 O O . ASN A 1 204 ? 22.095 -7.987 -34.794 1.00 79.31 204 ASN A O 1
ATOM 1590 N N . ALA A 1 205 ? 20.251 -6.718 -34.879 1.00 80.19 205 ALA A N 1
ATOM 1591 C CA . ALA A 1 205 ? 19.975 -6.985 -36.287 1.00 80.19 205 ALA A CA 1
ATOM 1592 C C . ALA A 1 205 ? 20.863 -6.144 -37.226 1.00 80.19 205 ALA A C 1
ATOM 1594 O O . ALA A 1 205 ? 21.016 -6.480 -38.401 1.00 80.19 205 ALA A O 1
ATOM 1595 N N . CYS A 1 206 ? 21.456 -5.054 -36.729 1.00 77.25 206 CYS A N 1
ATOM 1596 C CA . CYS A 1 206 ? 22.423 -4.263 -37.474 1.00 77.25 206 CYS A CA 1
ATOM 1597 C C . CYS A 1 206 ? 23.822 -4.882 -37.370 1.00 77.25 206 CYS A C 1
ATOM 1599 O O . CYS A 1 206 ? 24.296 -5.200 -36.282 1.00 77.25 206 CYS A O 1
ATOM 1601 N N . SER A 1 207 ? 24.538 -4.972 -38.498 1.00 75.31 207 SER A N 1
ATOM 1602 C CA . SER A 1 207 ? 25.989 -5.194 -38.446 1.00 75.31 207 SER A CA 1
ATOM 1603 C C . SER A 1 207 ? 26.651 -4.036 -37.682 1.00 75.31 207 SER A C 1
ATOM 1605 O O . SER A 1 207 ? 26.338 -2.880 -37.994 1.00 75.31 207 SER A O 1
ATOM 1607 N N . PRO A 1 208 ? 27.606 -4.292 -36.766 1.00 66.38 208 PRO A N 1
ATOM 1608 C CA . PRO A 1 208 ? 28.293 -3.239 -36.017 1.00 66.38 208 PRO A CA 1
ATOM 1609 C C . PRO A 1 208 ? 28.984 -2.177 -36.886 1.00 66.38 208 PRO A C 1
ATOM 1611 O O . PRO A 1 208 ? 29.150 -1.036 -36.466 1.00 66.38 208 PRO A O 1
ATOM 1614 N N . SER A 1 209 ? 29.361 -2.530 -38.118 1.00 70.19 209 SER A N 1
ATOM 1615 C CA . SER A 1 209 ? 29.982 -1.627 -39.095 1.00 70.19 209 SER A CA 1
ATOM 1616 C C . SER A 1 209 ? 28.985 -0.814 -39.934 1.00 70.19 209 SER A C 1
ATOM 1618 O O . SER A 1 209 ? 29.390 0.056 -40.702 1.00 70.19 209 SER A O 1
ATOM 1620 N N . SER A 1 210 ? 27.682 -1.086 -39.827 1.00 76.25 210 SER A N 1
ATOM 1621 C CA . SER A 1 210 ? 26.655 -0.491 -40.683 1.00 76.25 210 SER A CA 1
ATOM 1622 C C . SER A 1 210 ? 26.062 0.780 -40.067 1.00 76.25 210 SER A C 1
ATOM 1624 O O . SER A 1 210 ? 24.960 0.760 -39.508 1.00 76.25 210 SER A O 1
ATOM 1626 N N . THR A 1 211 ? 26.747 1.911 -40.257 1.00 75.81 211 THR A N 1
ATOM 1627 C CA . THR A 1 211 ? 26.323 3.239 -39.774 1.00 75.81 211 THR A CA 1
ATOM 1628 C C . THR A 1 211 ? 24.874 3.570 -40.144 1.00 75.81 211 THR A C 1
ATOM 1630 O O . THR A 1 211 ? 24.106 3.967 -39.278 1.00 75.81 211 THR A O 1
ATOM 1633 N N . ASN A 1 212 ? 24.446 3.310 -41.384 1.00 81.81 212 ASN A N 1
ATOM 1634 C CA . ASN A 1 212 ? 23.080 3.616 -41.836 1.00 81.81 212 ASN A CA 1
ATOM 1635 C C . ASN A 1 212 ? 21.993 2.851 -41.059 1.00 81.81 212 ASN A C 1
ATOM 1637 O O . ASN A 1 212 ? 20.945 3.416 -40.748 1.00 81.81 212 ASN A O 1
ATOM 1641 N N . CYS A 1 213 ? 22.243 1.579 -40.730 1.00 80.06 213 CYS A N 1
ATOM 1642 C CA . CYS A 1 213 ? 21.302 0.746 -39.971 1.00 80.06 213 CYS A CA 1
ATOM 1643 C C . CYS A 1 213 ? 21.160 1.271 -38.542 1.00 80.06 213 CYS A C 1
ATOM 1645 O O . CYS A 1 213 ? 20.047 1.499 -38.067 1.00 80.06 213 CYS A O 1
ATOM 1647 N N . VAL A 1 214 ? 22.292 1.541 -37.887 1.00 75.75 214 VAL A N 1
ATOM 1648 C CA . VAL A 1 214 ? 22.271 2.001 -36.501 1.00 75.75 214 VAL A CA 1
ATOM 1649 C C . VAL A 1 214 ? 21.733 3.429 -36.383 1.00 75.75 214 VAL A C 1
ATOM 1651 O O . VAL A 1 214 ? 20.924 3.706 -35.502 1.00 75.75 214 VAL A O 1
ATOM 1654 N N . THR A 1 215 ? 22.095 4.335 -37.296 1.00 77.25 215 THR A N 1
ATOM 1655 C CA . THR A 1 215 ? 21.537 5.696 -37.329 1.00 77.25 215 THR A CA 1
ATOM 1656 C C . THR A 1 215 ? 20.025 5.675 -37.543 1.00 77.25 215 THR A C 1
ATOM 1658 O O . THR A 1 215 ? 19.312 6.427 -36.881 1.00 77.25 215 THR A O 1
ATOM 1661 N N . LYS A 1 216 ? 19.508 4.789 -38.407 1.00 83.00 216 LYS A N 1
ATOM 1662 C CA . LYS A 1 216 ? 18.061 4.602 -38.563 1.00 83.00 216 LYS A CA 1
ATOM 1663 C C . LYS A 1 216 ? 17.411 4.131 -37.260 1.00 83.00 216 LYS A C 1
ATOM 1665 O O . LYS A 1 216 ? 16.432 4.736 -36.835 1.00 83.00 216 LYS A O 1
ATOM 1670 N N . PHE A 1 217 ? 17.975 3.114 -36.608 1.00 83.19 217 PHE A N 1
ATOM 1671 C CA . PHE A 1 217 ? 17.480 2.635 -35.316 1.00 83.19 217 PHE A CA 1
ATOM 1672 C C . PHE A 1 217 ? 17.431 3.756 -34.270 1.00 83.19 217 PHE A C 1
ATOM 1674 O O . PHE A 1 217 ? 16.398 3.959 -33.643 1.00 83.19 217 PHE A O 1
ATOM 1681 N N . LEU A 1 218 ? 18.510 4.528 -34.120 1.00 77.88 218 LEU A N 1
ATOM 1682 C CA . LEU A 1 218 ? 18.583 5.625 -33.151 1.00 77.88 218 LEU A CA 1
ATOM 1683 C C . LEU A 1 218 ? 17.614 6.774 -33.461 1.00 77.88 218 LEU A C 1
ATOM 1685 O O . LEU A 1 218 ? 17.117 7.409 -32.535 1.00 77.88 218 LEU A O 1
ATOM 1689 N N . ASN A 1 219 ? 17.320 7.033 -34.737 1.00 79.50 219 ASN A N 1
ATOM 1690 C CA . ASN A 1 219 ? 16.303 8.008 -35.137 1.00 79.50 219 ASN A CA 1
ATOM 1691 C C . ASN A 1 219 ? 14.878 7.527 -34.819 1.00 79.50 219 ASN A C 1
ATOM 1693 O O . ASN A 1 219 ? 14.031 8.334 -34.440 1.00 79.50 219 ASN A O 1
ATOM 1697 N N . ASP A 1 220 ? 14.624 6.222 -34.941 1.00 82.56 220 ASP A N 1
ATOM 1698 C CA . ASP A 1 220 ? 13.318 5.610 -34.674 1.00 82.56 220 ASP A CA 1
ATOM 1699 C C . ASP A 1 220 ? 13.112 5.319 -33.165 1.00 82.56 220 ASP A C 1
ATOM 1701 O O . ASP A 1 220 ? 11.976 5.278 -32.678 1.00 82.56 220 ASP A O 1
ATOM 1705 N N . LEU A 1 221 ? 14.200 5.179 -32.395 1.00 77.31 221 LEU A N 1
ATOM 1706 C CA . LEU A 1 221 ? 14.213 4.816 -30.974 1.00 77.31 221 LEU A CA 1
ATOM 1707 C C . LEU A 1 221 ? 13.349 5.731 -30.082 1.00 77.31 221 LEU A C 1
ATOM 1709 O O . LEU A 1 221 ? 12.583 5.186 -29.284 1.00 77.31 221 LEU A O 1
ATOM 1713 N N . PRO A 1 222 ? 13.372 7.076 -30.200 1.00 75.19 222 PRO A N 1
ATOM 1714 C CA . PRO A 1 222 ? 12.498 7.941 -29.408 1.00 75.19 222 PRO A CA 1
ATOM 1715 C C . PRO A 1 222 ? 11.008 7.645 -29.606 1.00 75.19 222 PRO A C 1
ATOM 1717 O O . PRO A 1 222 ? 10.250 7.691 -28.640 1.00 75.19 222 PRO A O 1
ATOM 1720 N N . ASN A 1 223 ? 10.584 7.306 -30.827 1.00 78.69 223 ASN A N 1
ATOM 1721 C CA . ASN A 1 223 ? 9.191 6.964 -31.121 1.00 78.69 223 ASN A CA 1
ATOM 1722 C C . ASN A 1 223 ? 8.830 5.575 -30.579 1.00 78.69 223 ASN A C 1
ATOM 1724 O O . ASN A 1 223 ? 7.763 5.398 -29.993 1.00 78.69 223 ASN A O 1
ATOM 1728 N N . LEU A 1 224 ? 9.734 4.598 -30.711 1.00 78.00 224 LEU A N 1
ATOM 1729 C CA . LEU A 1 224 ? 9.555 3.255 -30.147 1.00 78.00 224 LEU A CA 1
ATOM 1730 C C . LEU A 1 224 ? 9.456 3.295 -28.616 1.00 78.00 224 LEU A C 1
ATOM 1732 O O . LEU A 1 224 ? 8.545 2.704 -28.035 1.00 78.00 224 LEU A O 1
ATOM 1736 N N . LEU A 1 225 ? 10.339 4.053 -27.965 1.00 72.75 225 LEU A N 1
ATOM 1737 C CA . LEU A 1 225 ? 10.294 4.275 -26.522 1.00 72.75 225 LEU A CA 1
ATOM 1738 C C . LEU A 1 225 ? 9.082 5.106 -26.118 1.00 72.75 225 LEU A C 1
ATOM 1740 O O . LEU A 1 225 ? 8.476 4.795 -25.104 1.00 72.75 225 LEU A O 1
ATOM 1744 N N . SER A 1 226 ? 8.671 6.100 -26.909 1.00 73.12 226 SER A N 1
ATOM 1745 C CA . SER A 1 226 ? 7.429 6.835 -26.652 1.00 73.12 226 SER A CA 1
ATOM 1746 C C . SER A 1 226 ? 6.213 5.908 -26.671 1.00 73.12 226 SER A C 1
ATOM 1748 O O . SER A 1 226 ? 5.348 6.054 -25.818 1.00 73.12 226 SER A O 1
ATOM 1750 N N . ASN A 1 227 ? 6.159 4.905 -27.551 1.00 73.50 227 ASN A N 1
ATOM 1751 C CA . ASN A 1 227 ? 5.077 3.916 -27.551 1.00 73.50 227 ASN A CA 1
ATOM 1752 C C . ASN A 1 227 ? 5.090 3.025 -26.301 1.00 73.50 227 ASN A C 1
ATOM 1754 O O . ASN A 1 227 ? 4.031 2.774 -25.725 1.00 73.50 227 ASN A O 1
ATOM 1758 N N . VAL A 1 228 ? 6.269 2.589 -25.846 1.00 71.25 228 VAL A N 1
ATOM 1759 C CA . VAL A 1 228 ? 6.403 1.820 -24.596 1.00 71.25 228 VAL A CA 1
ATOM 1760 C C . VAL A 1 228 ? 6.047 2.674 -23.387 1.00 71.25 228 VAL A C 1
ATOM 1762 O O . VAL A 1 228 ? 5.248 2.246 -22.560 1.00 71.25 228 VAL A O 1
ATOM 1765 N N . VAL A 1 229 ? 6.569 3.900 -23.316 1.00 67.81 229 VAL A N 1
ATOM 1766 C CA . VAL A 1 229 ? 6.233 4.875 -22.277 1.00 67.81 229 VAL A CA 1
ATOM 1767 C C . VAL A 1 229 ? 4.742 5.145 -22.291 1.00 67.81 229 VAL A C 1
ATOM 1769 O O . VAL A 1 229 ? 4.142 5.048 -21.244 1.00 67.81 229 VAL A O 1
ATOM 1772 N N . ASN A 1 230 ? 4.106 5.395 -23.435 1.00 67.81 230 ASN A N 1
ATOM 1773 C CA . ASN A 1 230 ? 2.659 5.604 -23.505 1.00 67.81 230 ASN A CA 1
ATOM 1774 C C . ASN A 1 230 ? 1.881 4.359 -23.046 1.00 67.81 230 ASN A C 1
ATOM 1776 O O . ASN A 1 230 ? 0.832 4.494 -22.424 1.00 67.81 230 ASN A O 1
ATOM 1780 N N . GLY A 1 231 ? 2.386 3.151 -23.312 1.00 67.06 231 GLY A N 1
ATOM 1781 C CA . GLY A 1 231 ? 1.833 1.905 -22.775 1.00 67.06 231 GLY A CA 1
ATOM 1782 C C . GLY A 1 231 ? 1.941 1.812 -21.248 1.00 67.06 231 GLY A C 1
ATOM 1783 O O . GLY A 1 231 ? 0.973 1.442 -20.591 1.00 67.06 231 GLY A O 1
ATOM 1784 N N . VAL A 1 232 ? 3.080 2.218 -20.682 1.00 63.94 232 VAL A N 1
ATOM 1785 C CA . VAL A 1 232 ? 3.320 2.286 -19.229 1.00 63.94 232 VAL A CA 1
ATOM 1786 C C . VAL A 1 232 ? 2.577 3.467 -18.587 1.00 63.94 232 VAL A C 1
ATOM 1788 O O . VAL A 1 232 ? 2.065 3.346 -17.487 1.00 63.94 232 VAL A O 1
ATOM 1791 N N . SER A 1 23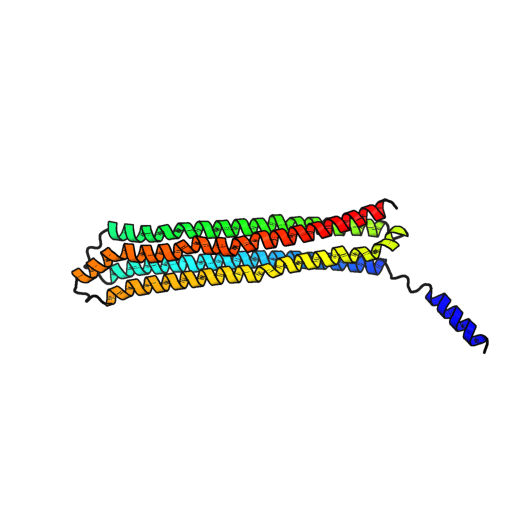3 ? 2.425 4.598 -19.266 1.00 60.09 233 SER A N 1
ATOM 1792 C CA . SER A 1 233 ? 1.673 5.772 -18.810 1.00 60.09 233 SER A CA 1
ATOM 1793 C C . SER A 1 233 ? 0.170 5.525 -18.854 1.00 60.09 233 SER A C 1
ATOM 1795 O O . SER A 1 233 ? -0.555 6.071 -18.036 1.00 60.09 233 SER A O 1
ATOM 1797 N N . ARG A 1 234 ? -0.329 4.627 -19.717 1.00 59.75 234 ARG A N 1
ATOM 1798 C CA . ARG A 1 234 ? -1.711 4.121 -19.614 1.00 59.75 234 ARG A CA 1
ATOM 1799 C C . ARG A 1 234 ? -1.963 3.353 -18.314 1.00 59.75 234 ARG A C 1
ATOM 1801 O O . ARG A 1 234 ? -3.124 3.182 -17.943 1.00 59.75 234 ARG A O 1
ATOM 1808 N N . LEU A 1 235 ? -0.912 2.960 -17.588 1.00 57.75 235 LEU A N 1
ATOM 1809 C CA . LEU A 1 235 ? -1.048 2.480 -16.218 1.00 57.75 235 LEU A CA 1
ATOM 1810 C C . LEU A 1 235 ? -1.494 3.580 -15.259 1.00 57.75 235 LEU A C 1
ATOM 1812 O O . LEU A 1 235 ? -1.977 3.203 -14.215 1.00 57.75 235 LEU A O 1
ATOM 1816 N N . GLU A 1 236 ? -1.455 4.883 -15.573 1.00 54.84 236 GLU A N 1
ATOM 1817 C CA . GLU A 1 236 ? -2.099 5.929 -14.743 1.00 54.84 236 GLU A CA 1
ATOM 1818 C C . GLU A 1 236 ? -3.592 5.620 -14.486 1.00 54.84 236 GLU A C 1
ATOM 1820 O O . GLU A 1 236 ? -4.152 5.945 -13.434 1.00 54.84 236 GLU A O 1
ATOM 1825 N N . GLY A 1 237 ? -4.229 4.909 -15.422 1.00 55.62 237 GLY A N 1
ATOM 1826 C CA . GLY A 1 237 ? -5.607 4.446 -15.314 1.00 55.62 237 GLY A CA 1
ATOM 1827 C C . GLY A 1 237 ? -5.808 3.201 -14.447 1.00 55.62 237 GLY A C 1
ATOM 1828 O O . GLY A 1 237 ? -6.922 2.970 -14.002 1.00 55.62 237 GLY A O 1
ATOM 1829 N N . ILE A 1 238 ? -4.791 2.370 -14.197 1.00 60.78 238 ILE A N 1
ATOM 1830 C CA . ILE A 1 238 ? -4.964 1.071 -13.514 1.00 60.78 238 ILE A CA 1
ATOM 1831 C C . ILE A 1 238 ? -5.078 1.228 -11.989 1.00 60.78 238 ILE A C 1
ATOM 1833 O O . ILE A 1 238 ? -6.066 0.755 -11.425 1.00 60.78 238 ILE A O 1
ATOM 1837 N N . PRO A 1 239 ? -4.166 1.942 -11.302 1.00 56.75 239 PRO A N 1
ATOM 1838 C CA . PRO A 1 239 ? -4.344 2.330 -9.918 1.00 56.75 239 PRO A CA 1
ATOM 1839 C C . PRO A 1 239 ? -5.660 3.077 -9.727 1.00 56.75 239 PRO A C 1
ATOM 1841 O O . PRO A 1 239 ? -6.388 2.759 -8.810 1.00 56.75 239 PRO A O 1
ATOM 1844 N N . SER A 1 240 ? -6.060 3.996 -10.607 1.00 55.38 240 SER A N 1
ATOM 1845 C CA . SER A 1 240 ? -7.355 4.674 -10.449 1.00 55.38 240 SER A CA 1
ATOM 1846 C C . SER A 1 240 ? -8.557 3.742 -10.692 1.00 55.38 240 SER A C 1
ATOM 1848 O O . SER A 1 240 ? -9.411 3.640 -9.822 1.00 55.38 240 SER A O 1
ATOM 1850 N N . SER A 1 241 ? -8.620 2.992 -11.794 1.00 54.25 241 SER A N 1
ATOM 1851 C CA . SER A 1 241 ? -9.758 2.105 -12.120 1.00 54.25 241 SER A CA 1
ATOM 1852 C C . SER A 1 241 ? -9.914 0.894 -11.197 1.00 54.25 241 SER A C 1
ATOM 1854 O O . SER A 1 241 ? -11.030 0.407 -11.030 1.00 54.25 241 SER A O 1
ATOM 1856 N N . ILE A 1 242 ? -8.826 0.426 -10.577 1.00 53.50 242 ILE A N 1
ATOM 1857 C CA . ILE A 1 242 ? -8.853 -0.705 -9.646 1.00 53.50 242 ILE A CA 1
ATOM 1858 C C . ILE A 1 242 ? -8.775 -0.228 -8.186 1.00 53.50 242 ILE A C 1
ATOM 1860 O O . ILE A 1 242 ? -9.407 -0.822 -7.333 1.00 53.50 242 ILE A O 1
ATOM 1864 N N . ILE A 1 243 ? -8.119 0.871 -7.814 1.00 55.81 243 ILE A N 1
ATOM 1865 C CA . ILE A 1 243 ? -8.108 1.327 -6.401 1.00 55.81 243 ILE A CA 1
ATOM 1866 C C . ILE A 1 243 ? -9.363 2.140 -6.061 1.00 55.81 243 ILE A C 1
ATOM 1868 O O . ILE A 1 243 ? -9.869 2.029 -4.940 1.00 55.81 243 ILE A O 1
ATOM 1872 N N . GLN A 1 244 ? -9.918 2.913 -7.006 1.00 58.75 244 GLN A N 1
ATOM 1873 C CA . GLN A 1 244 ? -11.097 3.742 -6.728 1.00 58.75 244 GLN A CA 1
ATOM 1874 C C . GLN A 1 244 ? -12.363 2.977 -6.342 1.00 58.75 244 GLN A C 1
ATOM 1876 O O . GLN A 1 244 ? -13.143 3.575 -5.621 1.00 58.75 244 GLN A O 1
ATOM 1881 N N . PRO A 1 245 ? -12.608 1.716 -6.737 1.00 59.41 245 PRO A N 1
ATOM 1882 C CA . PRO A 1 245 ? -13.705 0.930 -6.168 1.00 59.41 245 PRO A CA 1
ATOM 1883 C C . PRO A 1 245 ? -13.447 0.486 -4.718 1.00 59.41 245 PRO A C 1
ATOM 1885 O O . PRO A 1 245 ? -14.369 0.443 -3.907 1.00 59.41 245 PRO A O 1
ATOM 1888 N N . GLY A 1 246 ? -12.190 0.193 -4.363 1.00 59.69 246 GLY A N 1
ATOM 1889 C CA . GLY A 1 246 ? -11.823 -0.314 -3.035 1.00 59.69 246 GLY A CA 1
ATOM 1890 C C . GLY A 1 246 ? -11.944 0.733 -1.922 1.00 59.69 246 GLY A C 1
ATOM 1891 O O . GLY A 1 246 ? -12.396 0.421 -0.823 1.00 59.69 246 GLY A O 1
ATOM 1892 N N . LYS A 1 247 ? -11.597 1.996 -2.208 1.00 66.75 247 LYS A N 1
ATOM 1893 C CA . LYS A 1 247 ? -11.715 3.125 -1.262 1.00 66.75 247 LYS A CA 1
ATOM 1894 C C . LYS A 1 247 ? -13.159 3.372 -0.762 1.00 66.75 247 LYS A C 1
ATOM 1896 O O . LYS A 1 247 ? -13.354 3.351 0.453 1.00 66.75 247 LYS A O 1
ATOM 1901 N N . PRO A 1 248 ? -14.173 3.589 -1.625 1.00 66.81 248 PRO A N 1
ATOM 1902 C CA . PRO A 1 248 ? -15.559 3.756 -1.215 1.00 66.81 248 PRO A CA 1
ATOM 1903 C C . PRO A 1 248 ? -16.136 2.467 -0.642 1.00 66.81 248 PRO A C 1
ATOM 1905 O O . PRO A 1 248 ? -16.912 2.568 0.287 1.00 66.81 248 PRO A O 1
ATOM 1908 N N . ALA A 1 249 ? -15.730 1.273 -1.091 1.00 65.81 249 ALA A N 1
ATOM 1909 C CA . ALA A 1 249 ? -16.220 0.027 -0.497 1.00 65.81 249 ALA A CA 1
ATOM 1910 C C . ALA A 1 249 ? -15.802 -0.131 0.978 1.00 65.81 249 ALA A C 1
ATOM 1912 O O . ALA A 1 249 ? -16.633 -0.465 1.820 1.00 65.81 249 ALA A O 1
ATOM 1913 N N . VAL A 1 250 ? -14.536 0.160 1.310 1.00 67.00 250 VAL A N 1
ATOM 1914 C CA . VAL A 1 250 ? -14.062 0.151 2.706 1.00 67.00 250 VAL A CA 1
ATOM 1915 C C . VAL A 1 250 ? -14.740 1.252 3.516 1.00 67.00 250 VAL A C 1
ATOM 1917 O O . VAL A 1 250 ? -15.170 0.999 4.635 1.00 67.00 250 VAL A O 1
ATOM 1920 N N . LYS A 1 251 ? -14.876 2.456 2.950 1.00 73.50 251 LYS A N 1
ATOM 1921 C CA . LYS A 1 251 ? -15.567 3.566 3.614 1.00 73.50 251 LYS A CA 1
ATOM 1922 C C . LYS A 1 251 ? -17.043 3.252 3.883 1.00 73.50 251 LYS A C 1
ATOM 1924 O O . LYS A 1 251 ? -17.478 3.393 5.014 1.00 73.50 251 LYS A O 1
ATOM 1929 N N . GLU A 1 252 ? -17.777 2.786 2.882 1.00 74.38 252 GLU A N 1
ATOM 1930 C CA . GLU A 1 252 ? -19.202 2.455 2.970 1.00 74.38 252 GLU A CA 1
ATOM 1931 C C . GLU A 1 252 ? -19.446 1.345 3.989 1.00 74.38 252 GLU A C 1
ATOM 1933 O O . GLU A 1 252 ? -20.297 1.459 4.863 1.00 74.38 252 GLU A O 1
ATOM 1938 N N . CYS A 1 253 ? -18.647 0.281 3.930 1.00 75.94 253 CYS A N 1
ATOM 1939 C CA . CYS A 1 253 ? -18.747 -0.820 4.876 1.00 75.94 253 CYS A CA 1
ATOM 1940 C C . CYS A 1 253 ? -18.507 -0.356 6.325 1.00 75.94 253 CYS A C 1
ATOM 1942 O O . CYS A 1 253 ? -19.173 -0.817 7.253 1.00 75.94 253 CYS A O 1
ATOM 1944 N N . VAL A 1 254 ? -17.607 0.605 6.524 1.00 72.00 254 VAL A N 1
ATOM 1945 C CA . VAL A 1 254 ? -17.331 1.189 7.836 1.00 72.00 254 VAL A CA 1
ATOM 1946 C C . VAL A 1 254 ? -18.426 2.153 8.281 1.00 72.00 254 VAL A C 1
ATOM 1948 O O . VAL A 1 254 ? -18.826 2.096 9.443 1.00 72.00 254 VAL A O 1
ATOM 1951 N N . ASP A 1 255 ? -18.940 2.989 7.382 1.00 77.25 255 ASP A N 1
ATOM 1952 C CA . ASP A 1 255 ? -20.027 3.930 7.660 1.00 77.25 255 ASP A CA 1
ATOM 1953 C C . ASP A 1 255 ? -21.311 3.162 8.049 1.00 77.25 255 ASP A C 1
ATOM 1955 O O . ASP A 1 255 ? -21.928 3.475 9.068 1.00 77.25 255 ASP A O 1
ATOM 1959 N N . LEU A 1 256 ? -21.651 2.085 7.327 1.00 77.62 256 LEU A N 1
ATOM 1960 C CA . LEU A 1 256 ? -22.804 1.221 7.619 1.00 77.62 256 LEU A CA 1
ATOM 1961 C C . LEU A 1 256 ? -22.696 0.532 8.985 1.00 77.62 256 LEU A C 1
ATOM 1963 O O . LEU A 1 256 ? -23.651 0.536 9.762 1.00 77.62 256 LEU A O 1
ATOM 1967 N N . ILE A 1 257 ? -21.538 -0.053 9.301 1.00 71.69 257 ILE A N 1
ATOM 1968 C CA . ILE A 1 257 ? -21.348 -0.754 10.579 1.00 71.69 257 ILE A CA 1
ATOM 1969 C C . ILE A 1 257 ? -21.247 0.248 11.738 1.00 71.69 257 ILE A C 1
ATOM 1971 O O . ILE A 1 257 ? -21.735 -0.021 12.833 1.00 71.69 257 ILE A O 1
ATOM 1975 N N . THR A 1 258 ? -20.669 1.428 11.507 1.00 72.44 258 THR A N 1
ATOM 1976 C CA . THR A 1 258 ? -20.642 2.517 12.494 1.00 72.44 258 THR A CA 1
ATOM 1977 C C . THR A 1 258 ? -22.051 3.004 12.819 1.00 72.44 258 THR A C 1
ATOM 1979 O O . THR A 1 258 ? -22.369 3.170 13.997 1.00 72.44 258 THR A O 1
ATOM 1982 N N . ALA A 1 259 ? -22.902 3.186 11.805 1.00 77.31 259 ALA A N 1
ATOM 1983 C CA . ALA A 1 259 ? -24.295 3.581 11.986 1.00 77.31 259 ALA A CA 1
ATOM 1984 C C . ALA A 1 259 ? -25.090 2.534 12.788 1.00 77.31 259 ALA A C 1
ATOM 1986 O O . ALA A 1 259 ? -25.727 2.893 13.778 1.00 77.31 259 ALA A O 1
ATOM 1987 N N . ASP A 1 260 ? -24.969 1.248 12.432 1.00 72.19 260 ASP A N 1
ATOM 1988 C CA . ASP A 1 260 ? -25.592 0.125 13.157 1.00 72.19 260 ASP A CA 1
ATOM 1989 C C . ASP A 1 260 ? -25.205 0.134 14.645 1.00 72.19 260 ASP A C 1
ATOM 1991 O O . ASP A 1 260 ? -26.054 0.061 15.535 1.00 72.19 260 ASP A O 1
ATOM 1995 N N . ILE A 1 261 ? -23.914 0.315 14.944 1.00 68.56 261 ILE A N 1
ATOM 1996 C CA . ILE A 1 261 ? -23.439 0.346 16.329 1.00 68.56 261 ILE A CA 1
ATOM 1997 C C . ILE A 1 261 ? -23.965 1.575 17.085 1.00 68.56 261 ILE A C 1
ATOM 1999 O O . ILE A 1 261 ? -24.377 1.453 18.241 1.00 68.56 261 ILE A O 1
ATOM 2003 N N . GLN A 1 262 ? -23.944 2.760 16.469 1.00 73.38 262 GLN A N 1
ATOM 2004 C CA . GLN A 1 262 ? -24.409 3.991 17.114 1.00 73.38 262 GLN A CA 1
ATOM 2005 C C . GLN A 1 262 ? -25.903 3.935 17.454 1.00 73.38 262 GLN A C 1
ATOM 2007 O O . GLN A 1 262 ? -26.283 4.322 18.563 1.00 73.38 262 GLN A O 1
ATOM 2012 N N . GLU A 1 263 ? -26.732 3.411 16.548 1.00 76.62 263 GLU A N 1
ATOM 2013 C CA . GLU A 1 263 ? -28.175 3.259 16.754 1.00 76.62 263 GLU A CA 1
ATOM 2014 C C . GLU A 1 263 ? -28.481 2.326 17.937 1.00 76.62 263 GLU A C 1
ATOM 2016 O O . GLU A 1 263 ? -29.238 2.677 18.849 1.00 76.62 263 GLU A O 1
ATOM 2021 N N . ILE A 1 264 ? -27.828 1.161 17.979 1.00 71.88 264 ILE A N 1
ATOM 2022 C CA . ILE A 1 264 ? -28.034 0.161 19.034 1.00 71.88 264 ILE A CA 1
ATOM 2023 C C . ILE A 1 264 ? -27.604 0.706 20.406 1.00 71.88 264 ILE A C 1
ATOM 2025 O O . ILE A 1 264 ? -28.293 0.487 21.409 1.00 71.88 264 ILE A O 1
ATOM 2029 N N . LEU A 1 265 ? -26.494 1.447 20.467 1.00 67.69 265 LEU A N 1
ATOM 2030 C CA . LEU A 1 265 ? -25.983 2.019 21.716 1.00 67.69 265 LEU A CA 1
ATOM 2031 C C . LEU A 1 265 ? -26.838 3.155 22.258 1.00 67.69 2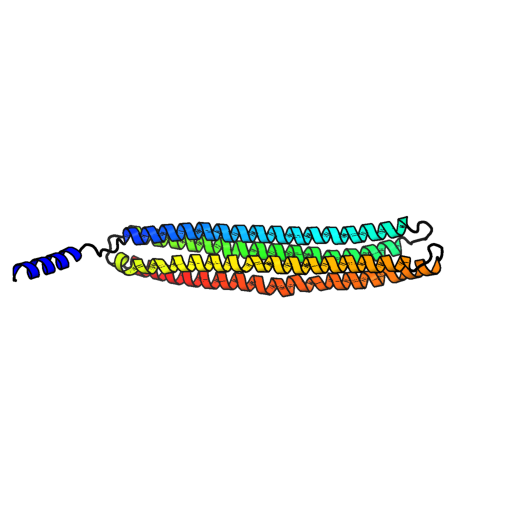65 LEU A C 1
ATOM 2033 O O . LEU A 1 265 ? -27.112 3.178 23.458 1.00 67.69 265 LEU A O 1
ATOM 2037 N N . GLN A 1 266 ? -27.279 4.078 21.402 1.00 72.25 266 GLN A N 1
ATOM 2038 C CA . GLN A 1 266 ? -28.207 5.125 21.830 1.00 72.25 266 GLN A CA 1
ATOM 2039 C C . GLN A 1 266 ? -29.514 4.510 22.340 1.00 72.25 266 GLN A C 1
ATOM 2041 O O . GLN A 1 266 ? -30.029 4.927 23.378 1.00 72.25 266 GLN A O 1
ATOM 2046 N N . GLY A 1 267 ? -30.009 3.463 21.673 1.00 72.44 267 GLY A N 1
ATOM 2047 C CA . GLY A 1 267 ? -31.173 2.708 22.128 1.00 72.44 267 GLY A CA 1
ATOM 2048 C C . GLY A 1 267 ? -30.988 2.093 23.520 1.00 72.44 267 GLY A C 1
ATOM 2049 O O . GLY A 1 267 ? -31.889 2.187 24.350 1.00 72.44 267 GLY A O 1
ATOM 2050 N N . LEU A 1 268 ? -29.827 1.495 23.796 1.00 68.75 268 LEU A N 1
ATOM 2051 C CA . LEU A 1 268 ? -29.492 0.906 25.097 1.00 68.75 268 LEU A CA 1
ATOM 2052 C C . LEU A 1 268 ? -29.397 1.955 26.213 1.00 68.75 268 LEU A C 1
ATOM 2054 O O . LEU A 1 268 ? -30.026 1.785 27.254 1.00 68.75 268 LEU A O 1
ATOM 2058 N N . VAL A 1 269 ? -28.672 3.052 25.980 1.00 68.81 269 VAL A N 1
ATOM 2059 C CA . VAL A 1 269 ? -28.502 4.133 26.966 1.00 68.81 269 VAL A CA 1
ATOM 2060 C C . VAL A 1 269 ? -29.839 4.802 27.294 1.00 68.81 269 VAL A C 1
ATOM 2062 O O . VAL A 1 269 ? -30.139 5.031 28.465 1.00 68.81 269 VAL A O 1
ATOM 2065 N N . ASN A 1 270 ? -30.686 5.074 26.296 1.00 74.88 270 ASN A N 1
ATOM 2066 C CA . ASN A 1 270 ? -32.006 5.682 26.514 1.00 74.88 270 ASN A CA 1
ATOM 2067 C C . ASN A 1 270 ? -32.942 4.772 27.328 1.00 74.88 270 ASN A C 1
ATOM 2069 O O . ASN A 1 270 ? -33.703 5.244 28.176 1.00 74.88 270 ASN A O 1
ATOM 2073 N N . LYS A 1 271 ? -32.873 3.457 27.091 1.00 70.50 271 LYS A N 1
ATOM 2074 C CA . LYS A 1 271 ? -33.690 2.466 27.802 1.00 70.50 271 LYS A CA 1
ATOM 2075 C C . LYS A 1 271 ? -33.298 2.287 29.264 1.00 70.50 271 LYS A C 1
ATOM 2077 O O . LYS A 1 271 ? -34.153 1.865 30.028 1.00 70.50 271 LYS A O 1
ATOM 2082 N N . THR A 1 272 ? -32.052 2.568 29.649 1.00 66.88 272 THR A N 1
ATOM 2083 C CA . THR A 1 272 ? -31.592 2.416 31.042 1.00 66.88 272 THR A CA 1
ATOM 2084 C C . THR A 1 272 ? -31.494 3.728 31.814 1.00 66.88 272 THR A C 1
ATOM 2086 O O . THR A 1 272 ? -31.591 3.719 33.032 1.00 66.88 272 THR A O 1
ATOM 2089 N N . SER A 1 273 ? -31.351 4.866 31.131 1.00 68.19 273 SER A N 1
ATOM 2090 C CA . SER A 1 273 ? -31.362 6.203 31.757 1.00 68.19 273 SER A CA 1
ATOM 2091 C C . SER A 1 273 ? -32.757 6.707 32.140 1.00 68.19 273 SER A C 1
ATOM 2093 O O . SER A 1 273 ? -32.879 7.661 32.902 1.00 68.19 273 SER A O 1
ATOM 2095 N N . SER A 1 274 ? -33.810 6.080 31.610 1.00 64.44 274 SER A N 1
ATOM 2096 C CA . SER A 1 274 ? -35.209 6.305 32.007 1.00 64.44 274 SER A CA 1
ATOM 2097 C C . SER A 1 274 ? -35.651 5.407 33.173 1.00 64.44 274 SER A C 1
ATOM 2099 O O . SER A 1 274 ? -36.833 5.377 33.526 1.00 64.44 274 SER A O 1
ATOM 2101 N N . CYS A 1 275 ? -34.682 4.715 33.771 1.00 62.47 275 CYS A N 1
ATOM 2102 C CA . CYS A 1 275 ? -34.759 3.970 35.015 1.00 62.47 275 CYS A CA 1
ATOM 2103 C C . CYS A 1 275 ? -33.809 4.647 36.039 1.00 62.47 275 CYS A C 1
ATOM 2105 O O . CYS A 1 275 ? -33.974 4.382 37.245 1.00 62.47 275 CYS A O 1
#

Foldseek 3Di:
DVVVVVVVVVVVVVVVVVPPPVLVVLLVVLLVLLVVLLVLLVVLLVLLLVLLVVLLVLLVVLVVVLLVLLVVLVVVLCVLQVPDPCDPVLVVLLVVLVCLLVVLNVLSVVLSVVLNCLSVPLQVVLLVVLSVLLSVLSVVLVVVVVDPLSVVCSVLSVQLSVLSVLSSVLSNVLSVLSVVLSVVLSVLSVVLSVQSVVLSVVCVVDDSPDNPSVVVSSVCVSVSSSVSSVSNVVCSVSCCVSVVVSSVSSSVSRVVSSVSSVVSSVVSSVSSVVD

Sequence (275 aa):
MEKLHLIALLALASVSVTLALDWYALSQANYAAIQNGLAQLNNAATQMNQSIIEQQDRVLAGLDDLDDTIRKSLLLLWVQYPNLNITMDQMRNTANQINKAANYKWYVANIADDYKQSVTNNVMIPAQTVVQNILTAMTTFYAQQWQSCAQTYAPQLVQPQTSVGRLQQCISMAVPYFKTVADTTLVMFANGKSAVATILNLLNACSPSSTNCVTKFLNDLPNLLSNVVNGVSRLEGIPSSIIQPGKPAVKECVDLITADIQEILQGLVNKTSSC

pLDDT: mean 70.47, std 10.83, range [34.09, 85.5]